Protein AF-A0A2G1X862-F1 (afdb_monomer_lite)

Foldseek 3Di:
DWDFFDWDDADAAQAKDKTKTKTWQCDQAKDKWWKWKDWPPDTFDTDIDIDGHGDMDIDMTIPHGHQDDFFKTWIWIDIDHDIDIDIHTYAQLALSSDLEFEEEEDEVVDPDPLVVLLVLLQVVCQVCVCPQLVGHHDYDYDHDQVSGQAYEYAAQDQDEDPDGDSPDQKHWAADDHRRPHRTYIYGHPVDDSVSRSLRSNQRVCRVRRDAACGPVNVSRHPDDLPQVVFQEWEDEDADPVGDDDPVRVVVVVVVVVVCVVVVRHHYDYDPDPVPTDTD

Secondary structure (DSSP, 8-state):
-B-------PPPTTSEEEEEEEEEB-SSS-EEEEEEEEETTEEEEEEEEEE-TT-EEEEEEEEEE----SEEEEEEEEETTEEEEEEEEE--SSTTSSSEEEEEEE-TT--S--HHHHHHHHHHHHHHHHHHTSS--EEEEES-GGG-SEEEE---BS-BTTB--S-BSEEE----S---SPEEEEE-TTS-HHHHHHHHHHHHHHHTTPPTT-SSTTTS-SS--HHHH-SEEEE---BTTBSPPHHHHHHHHHHHHHHHHTTS-EEEE-SSGGG--B-

Radius of gyration: 28.0 Å; chains: 1; bounding box: 62×35×88 Å

Sequence (279 aa):
MISEIEVDRLMTYNQTQSGSVSVENAGGESGAGNLSVMLRDRQLVSEAIELDAGETIEVEFETGRLRYPEGDYVIQATLNAEFVEQEFSINHPSPYGSTDIDLYVDDSATDRKLNESVSEAISYWEENDEAYLGYEVEYHLVDSETQADKVLTFEAVGTCGTEIDTGYLGCADLVRSNVDDPVRLSVDPRTPNPVVTDTLIHEIGHTHGLEHGEEPGAVMRESYDVFESRGSVKFHVRSSSGSVPDDALDEVEEALDFYQSEGAFEYALVNSAADAHYT

pLDDT: mean 84.44, std 11.06, range [50.94, 98.25]

Structure (mmCIF, N/CA/C/O backbone):
data_AF-A0A2G1X862-F1
#
_entry.id   AF-A0A2G1X862-F1
#
loop_
_atom_site.group_PDB
_atom_site.id
_atom_site.type_symbol
_atom_site.label_atom_id
_atom_site.label_alt_id
_atom_site.label_comp_id
_atom_site.label_asym_id
_atom_site.label_entity_id
_atom_site.label_seq_id
_atom_site.pdbx_PDB_ins_code
_atom_site.Cartn_x
_atom_site.Cartn_y
_atom_site.Cartn_z
_atom_site.occupancy
_atom_site.B_iso_or_equiv
_atom_site.auth_seq_id
_atom_site.auth_comp_id
_atom_site.auth_asym_id
_atom_site.auth_atom_id
_atom_site.pdbx_PDB_model_num
ATOM 1 N N . MET A 1 1 ? -21.127 -6.925 42.310 1.00 52.88 1 MET A N 1
ATOM 2 C CA . MET A 1 1 ? -21.606 -6.268 41.070 1.00 52.88 1 MET A CA 1
ATOM 3 C C . MET A 1 1 ? -20.384 -5.603 40.510 1.00 52.88 1 MET A C 1
ATOM 5 O O . MET A 1 1 ? -19.680 -4.981 41.298 1.00 52.88 1 MET A O 1
ATOM 9 N N . ILE A 1 2 ? -20.073 -5.874 39.250 1.00 52.91 2 ILE A N 1
ATOM 10 C CA . ILE A 1 2 ? -18.792 -5.469 38.698 1.00 52.91 2 ILE A CA 1
ATOM 11 C C . ILE A 1 2 ? -18.959 -4.106 38.048 1.00 52.91 2 ILE A C 1
ATOM 13 O O . ILE A 1 2 ? -19.830 -3.977 37.201 1.00 52.91 2 ILE A O 1
ATOM 17 N N . SER A 1 3 ? -18.226 -3.098 38.515 1.00 52.62 3 SER A N 1
ATOM 18 C CA . SER A 1 3 ? -18.696 -1.710 38.405 1.00 52.62 3 SER A CA 1
ATOM 19 C C . SER A 1 3 ? -17.964 -0.818 37.414 1.00 52.62 3 SER A C 1
ATOM 21 O O . SER A 1 3 ? -18.469 0.268 37.140 1.00 52.62 3 SER A O 1
ATOM 23 N N . GLU A 1 4 ? -16.814 -1.222 36.883 1.00 56.06 4 GLU A N 1
ATOM 24 C CA . GLU A 1 4 ? -16.009 -0.316 36.065 1.00 56.06 4 GLU A CA 1
ATOM 25 C C . GLU A 1 4 ? -15.178 -1.081 35.044 1.00 56.06 4 GLU A C 1
ATOM 27 O O . GLU A 1 4 ? -14.656 -2.144 35.368 1.00 56.06 4 GLU A O 1
ATOM 32 N N . ILE A 1 5 ? -15.127 -0.538 33.826 1.00 54.47 5 ILE A N 1
ATOM 33 C CA . ILE A 1 5 ? -14.315 -0.981 32.694 1.00 54.47 5 ILE A CA 1
ATOM 34 C C . ILE A 1 5 ? -13.729 0.286 32.071 1.00 54.47 5 ILE A C 1
ATOM 36 O O . ILE A 1 5 ? -14.479 1.125 31.579 1.00 54.47 5 ILE A O 1
ATOM 40 N N . GLU A 1 6 ? -12.408 0.422 32.088 1.00 60.09 6 GLU A N 1
ATOM 41 C CA . GLU A 1 6 ? -11.677 1.506 31.420 1.00 60.09 6 GLU A CA 1
ATOM 42 C C . GLU A 1 6 ? -10.901 0.943 30.222 1.00 60.09 6 GLU A C 1
ATOM 44 O O . GLU A 1 6 ? -10.448 -0.197 30.286 1.00 60.09 6 GLU A O 1
ATOM 49 N N . VAL A 1 7 ? -10.776 1.721 29.135 1.00 59.91 7 VAL A N 1
ATOM 50 C CA . VAL A 1 7 ? -10.040 1.359 27.908 1.00 59.91 7 VAL A CA 1
ATOM 51 C C . VAL A 1 7 ? -9.048 2.474 27.573 1.00 59.91 7 VAL A C 1
ATOM 53 O O . VAL A 1 7 ? -9.439 3.609 27.314 1.00 59.91 7 VAL A O 1
ATOM 56 N N . ASP A 1 8 ? -7.758 2.147 27.547 1.00 55.72 8 ASP A N 1
ATOM 57 C CA . ASP A 1 8 ? -6.697 3.132 27.804 1.00 55.72 8 ASP A CA 1
ATOM 58 C C . ASP A 1 8 ? -5.963 3.688 26.555 1.00 55.72 8 ASP A C 1
ATOM 60 O O . ASP A 1 8 ? -4.823 4.151 26.653 1.00 55.72 8 ASP A O 1
ATOM 64 N N . ARG A 1 9 ? -6.543 3.643 25.338 1.00 60.50 9 ARG A N 1
ATOM 65 C CA . ARG A 1 9 ? -5.776 4.011 24.120 1.00 60.50 9 ARG A CA 1
ATOM 66 C C . ARG A 1 9 ? -6.537 4.666 22.964 1.00 60.50 9 ARG A C 1
ATOM 68 O O . ARG A 1 9 ? -7.658 4.299 22.633 1.00 60.50 9 ARG A O 1
ATOM 75 N N . LEU A 1 10 ? -5.835 5.585 22.287 1.00 55.16 10 LEU A N 1
ATOM 76 C CA . LEU A 1 10 ? -6.152 6.087 20.945 1.00 55.16 10 LEU A CA 1
ATOM 77 C C . LEU A 1 10 ? -5.858 4.989 19.912 1.00 55.16 10 LEU A C 1
ATOM 79 O O . LEU A 1 10 ? -4.794 4.373 19.965 1.00 55.16 10 LEU A O 1
ATOM 83 N N . MET A 1 11 ? -6.785 4.742 18.986 1.00 60.81 11 MET A N 1
ATOM 84 C CA . MET A 1 11 ? -6.647 3.681 17.985 1.00 60.81 11 MET A CA 1
ATOM 85 C C . MET A 1 11 ? -6.248 4.263 16.629 1.00 60.81 11 MET A C 1
ATOM 87 O O . MET A 1 11 ? -7.006 5.016 16.022 1.00 60.81 11 MET A O 1
ATOM 91 N N . THR A 1 12 ? -5.073 3.873 16.142 1.00 62.88 12 THR A N 1
ATOM 92 C CA . THR A 1 12 ? -4.585 4.209 14.797 1.00 62.88 12 THR A CA 1
ATOM 93 C C . THR A 1 12 ? -4.915 3.069 13.831 1.00 62.88 12 THR A C 1
ATOM 95 O O . THR A 1 12 ? -4.800 1.898 14.209 1.00 62.88 12 THR A O 1
ATOM 98 N N . TYR A 1 13 ? -5.332 3.388 12.602 1.00 66.88 13 TYR A N 1
ATOM 99 C CA . TYR A 1 13 ? -5.595 2.396 11.549 1.00 66.88 13 TYR A CA 1
ATOM 100 C C . TYR A 1 13 ? -4.316 1.632 11.158 1.00 66.88 13 TYR A C 1
ATOM 102 O O . TYR A 1 13 ? -3.204 2.103 11.375 1.00 66.88 13 TYR A O 1
ATOM 110 N N . ASN A 1 14 ? -4.490 0.414 10.633 1.00 66.31 14 ASN A N 1
ATOM 111 C CA . ASN A 1 14 ? -3.488 -0.581 10.220 1.00 66.31 14 ASN A CA 1
ATOM 112 C C . ASN A 1 14 ? -2.467 -0.999 11.286 1.00 66.31 14 ASN A C 1
ATOM 114 O O . ASN A 1 14 ? -1.650 -1.882 11.052 1.00 66.31 14 ASN A O 1
ATOM 118 N N . GLN A 1 15 ? -2.538 -0.439 12.485 1.00 69.50 15 GLN A N 1
ATOM 119 C CA . GLN A 1 15 ? -1.697 -0.842 13.596 1.00 69.50 15 GLN A CA 1
ATOM 120 C C . GLN A 1 15 ? -2.436 -1.844 14.477 1.00 69.50 15 GLN A C 1
ATOM 122 O O . GLN A 1 15 ? -3.643 -1.730 14.714 1.00 69.50 15 GLN A O 1
ATOM 127 N N . THR A 1 16 ? -1.701 -2.838 14.980 1.00 76.56 16 THR A N 1
ATOM 128 C CA . THR A 1 16 ? -2.196 -3.659 16.084 1.00 76.56 16 THR A CA 1
ATOM 129 C C . THR A 1 16 ? -2.252 -2.796 17.330 1.00 76.56 16 THR A C 1
ATOM 131 O O . THR A 1 16 ? -1.232 -2.270 17.775 1.00 76.56 16 THR A O 1
ATOM 134 N N . GLN A 1 17 ? -3.446 -2.660 17.896 1.00 75.75 17 GLN A N 1
ATOM 135 C CA . GLN A 1 17 ? -3.639 -1.963 19.154 1.00 75.75 17 GLN A CA 1
ATOM 136 C C . GLN A 1 17 ? -3.838 -2.970 20.274 1.00 75.75 17 GLN A C 1
ATOM 138 O O . GLN A 1 17 ? -4.537 -3.970 20.110 1.00 75.75 17 GLN A O 1
ATOM 143 N N . SER A 1 18 ? -3.243 -2.666 21.418 1.00 81.44 18 SER A N 1
ATOM 144 C CA . SER A 1 18 ? -3.476 -3.376 22.669 1.00 81.44 18 SER A CA 1
ATOM 145 C C . SER A 1 18 ? -4.197 -2.438 23.628 1.00 81.44 18 SER A C 1
ATOM 147 O O . SER A 1 18 ? -3.999 -1.219 23.581 1.00 81.44 18 SER A O 1
ATOM 149 N N . GLY A 1 19 ? -5.032 -2.999 24.487 1.00 81.12 19 GLY A N 1
ATOM 150 C CA . GLY A 1 19 ? -5.692 -2.282 25.566 1.00 81.12 19 GLY A CA 1
ATOM 151 C C . GLY A 1 19 ? -6.089 -3.249 26.666 1.00 81.12 19 GLY A C 1
ATOM 152 O O . GLY A 1 19 ? -6.069 -4.461 26.467 1.00 81.12 19 GLY A O 1
ATOM 153 N N . SER A 1 20 ? -6.477 -2.707 27.808 1.00 85.50 20 SER A N 1
ATOM 154 C CA . SER A 1 20 ? -6.984 -3.487 28.925 1.00 85.50 20 SER A CA 1
ATOM 155 C C . SER A 1 20 ? -8.437 -3.127 29.204 1.00 85.50 20 SER A C 1
ATOM 157 O O . SER A 1 20 ? -8.947 -2.099 28.759 1.00 85.50 20 SER A O 1
ATOM 159 N N . VAL A 1 21 ? -9.114 -4.032 29.898 1.00 86.69 21 VAL A N 1
ATOM 160 C CA . VAL A 1 21 ? -10.404 -3.814 30.540 1.00 86.69 21 VAL A CA 1
ATOM 161 C C . VAL A 1 21 ? -10.205 -4.076 32.025 1.00 86.69 21 VAL A C 1
ATOM 163 O O . VAL A 1 21 ? -9.932 -5.210 32.422 1.00 86.69 21 VAL A O 1
ATOM 166 N N . SER A 1 22 ? -10.338 -3.033 32.844 1.00 86.81 22 SER A N 1
ATOM 167 C CA . SER A 1 22 ? -10.421 -3.181 34.301 1.00 86.81 22 SER A CA 1
ATOM 168 C C . SER A 1 22 ? -11.760 -3.813 34.686 1.00 86.81 22 SER A C 1
ATOM 170 O O . SER A 1 22 ? -12.766 -3.589 34.021 1.00 86.81 22 SER A O 1
ATOM 172 N N . VAL A 1 23 ? -11.774 -4.662 35.709 1.00 87.38 23 VAL A N 1
ATOM 173 C CA . VAL A 1 23 ? -12.958 -5.395 36.172 1.00 87.38 23 VAL A CA 1
ATOM 174 C C . VAL A 1 23 ? -12.902 -5.460 37.698 1.00 87.38 23 VAL A C 1
ATOM 176 O O . VAL A 1 23 ? -12.122 -6.230 38.253 1.00 87.38 23 VAL A O 1
ATOM 179 N N . GLU A 1 24 ? -13.728 -4.675 38.394 1.00 87.38 24 GLU A N 1
ATOM 180 C CA . GLU A 1 24 ? -13.778 -4.634 39.870 1.00 87.38 24 GLU A CA 1
ATOM 181 C C . GLU A 1 24 ? -15.066 -5.240 40.428 1.00 87.38 24 GLU A C 1
ATOM 183 O O . GLU A 1 24 ? -16.147 -4.764 40.101 1.00 87.38 24 GLU A O 1
ATOM 188 N N . ASN A 1 25 ? -14.991 -6.187 41.369 1.00 87.06 25 ASN A N 1
ATOM 189 C CA . ASN A 1 25 ? -16.149 -6.611 42.161 1.00 87.06 25 ASN A CA 1
ATOM 190 C C . ASN A 1 25 ? -16.357 -5.726 43.403 1.00 87.06 25 ASN A C 1
ATOM 192 O O . ASN A 1 25 ? -15.927 -6.066 44.504 1.00 87.06 25 ASN A O 1
ATOM 196 N N . ALA A 1 26 ? -17.159 -4.667 43.274 1.00 83.44 26 ALA A N 1
ATOM 197 C CA . ALA A 1 26 ? -17.526 -3.781 44.388 1.00 83.44 26 ALA A CA 1
ATOM 198 C C . ALA A 1 26 ? -18.492 -4.414 45.426 1.00 83.44 26 ALA A C 1
ATOM 200 O O . ALA A 1 26 ? -19.007 -3.739 46.324 1.00 83.44 26 ALA A O 1
ATOM 201 N N . GLY A 1 27 ? -18.816 -5.706 45.288 1.00 81.06 27 GLY A N 1
ATOM 202 C CA . GLY A 1 27 ? -19.703 -6.447 46.186 1.00 81.06 27 GLY A CA 1
ATOM 203 C C . GLY A 1 27 ? -19.010 -6.989 47.441 1.00 81.06 27 GLY A C 1
ATOM 204 O O . GLY A 1 27 ? -17.795 -7.117 47.506 1.00 81.06 27 GLY A O 1
ATOM 205 N N . GLY A 1 28 ? -19.811 -7.360 48.445 1.00 86.44 28 GLY A N 1
ATOM 206 C CA . GLY A 1 28 ? -19.322 -7.978 49.688 1.00 86.44 28 GLY A CA 1
ATOM 207 C C . GLY A 1 28 ? -19.153 -9.503 49.640 1.00 86.44 28 GLY A C 1
ATOM 208 O O . GLY A 1 28 ? -18.831 -10.102 50.662 1.00 86.44 28 GLY A O 1
ATOM 209 N N . GLU A 1 29 ? -19.400 -10.131 48.490 1.00 88.38 29 GLU A N 1
ATOM 210 C CA . GLU A 1 29 ? -19.302 -11.579 48.264 1.00 88.38 29 GLU A CA 1
ATOM 211 C C . GLU A 1 29 ? -18.579 -11.841 46.936 1.00 88.38 29 GLU A C 1
ATOM 213 O O . GLU A 1 29 ? -18.603 -10.984 46.045 1.00 88.38 29 GLU A O 1
ATOM 218 N N . SER A 1 30 ? -17.959 -13.017 46.797 1.00 87.31 30 SER A N 1
ATOM 219 C CA . SER A 1 30 ? -17.342 -13.435 45.536 1.00 87.31 30 SER A CA 1
ATOM 220 C C . SER A 1 30 ? -18.397 -13.556 44.429 1.00 87.31 30 SER A C 1
ATOM 222 O O . SER A 1 30 ? -19.546 -13.934 44.678 1.00 87.31 30 SER A O 1
ATOM 224 N N . GLY A 1 31 ? -18.015 -13.232 43.199 1.00 85.75 31 GLY A N 1
ATOM 225 C CA . GLY A 1 31 ? -18.887 -13.241 42.030 1.00 85.75 31 GLY A CA 1
ATOM 226 C C . GLY A 1 31 ? -18.204 -13.856 40.816 1.00 85.75 31 GLY A C 1
ATOM 227 O O . GLY A 1 31 ? -16.982 -13.881 40.731 1.00 85.75 31 GLY A O 1
ATOM 228 N N . ALA A 1 32 ? -19.009 -14.338 39.872 1.00 88.62 32 ALA A N 1
ATOM 229 C CA . ALA A 1 32 ? -18.532 -14.886 38.609 1.00 88.62 32 ALA A CA 1
ATOM 230 C C . ALA A 1 32 ? -19.317 -14.299 37.430 1.00 88.62 32 ALA A C 1
ATOM 232 O O . ALA A 1 32 ? -20.490 -13.928 37.567 1.00 88.62 32 ALA A O 1
ATOM 233 N N . GLY A 1 33 ? -18.686 -14.231 36.264 1.00 88.56 33 GLY A N 1
ATOM 234 C CA . GLY A 1 33 ? -19.312 -13.760 35.034 1.00 88.56 33 GLY A CA 1
ATOM 235 C C . GLY A 1 33 ? -18.474 -14.057 33.800 1.00 88.56 33 GLY A C 1
ATOM 236 O O . GLY A 1 33 ? -17.321 -14.458 33.907 1.00 88.56 33 GLY A O 1
ATOM 237 N N . ASN A 1 34 ? -19.063 -13.855 32.624 1.00 91.19 34 ASN A N 1
ATOM 238 C CA . ASN A 1 34 ? -18.335 -13.949 31.360 1.00 91.19 34 ASN A CA 1
ATOM 239 C C . ASN A 1 34 ? -18.104 -12.549 30.802 1.00 91.19 34 ASN A C 1
ATOM 241 O O . ASN A 1 34 ? -19.077 -11.850 30.499 1.00 91.19 34 ASN A O 1
ATOM 245 N N . LEU A 1 35 ? -16.838 -12.166 30.667 1.00 91.94 35 LEU A N 1
ATOM 246 C CA . LEU A 1 35 ? -16.427 -10.948 29.989 1.00 91.94 35 LEU A CA 1
ATOM 247 C C . LEU A 1 35 ? -16.373 -11.208 28.488 1.00 91.94 35 LEU A C 1
ATOM 249 O O . LEU A 1 35 ? -15.773 -12.179 28.022 1.00 91.94 35 LEU A O 1
ATOM 253 N N . SER A 1 36 ? -16.990 -10.312 27.731 1.00 93.81 36 SER A N 1
ATOM 254 C CA . SER A 1 36 ? -16.875 -10.250 26.283 1.00 93.81 36 SER A CA 1
ATOM 255 C C . SER A 1 36 ? -16.458 -8.848 25.883 1.00 93.81 36 SER A C 1
ATOM 257 O O . SER A 1 36 ? -17.163 -7.892 26.195 1.00 93.81 36 SER A O 1
ATOM 259 N N . VAL A 1 37 ? -15.359 -8.731 25.145 1.00 91.56 37 VAL A N 1
ATOM 260 C CA . VAL A 1 37 ? -14.941 -7.464 24.532 1.00 91.56 37 VAL A CA 1
ATOM 261 C C . VAL A 1 37 ? -15.207 -7.558 23.041 1.00 91.56 37 VAL A C 1
ATOM 263 O O . VAL A 1 37 ? -14.729 -8.475 22.373 1.00 91.56 37 VAL A O 1
ATOM 266 N N . MET A 1 38 ? -16.005 -6.630 22.533 1.00 92.25 38 MET A N 1
ATOM 267 C CA . MET A 1 38 ? -16.430 -6.561 21.144 1.00 92.25 38 MET A CA 1
ATOM 268 C C . MET A 1 38 ? -15.908 -5.279 20.509 1.00 92.25 38 MET A C 1
ATOM 270 O O . MET A 1 38 ? -15.979 -4.200 21.096 1.00 92.25 38 MET A O 1
ATOM 274 N N . LEU A 1 39 ? -15.447 -5.400 19.270 1.00 89.06 39 LEU A N 1
ATOM 275 C CA . LEU A 1 39 ? -15.197 -4.279 18.380 1.00 89.06 39 LEU A CA 1
ATOM 276 C C . LEU A 1 39 ? -15.972 -4.519 17.085 1.00 89.06 39 LEU A C 1
ATOM 278 O O . LEU A 1 39 ? -15.607 -5.393 16.292 1.00 89.06 39 LEU A O 1
ATOM 282 N N . ARG A 1 40 ? -17.050 -3.751 16.883 1.00 87.19 40 ARG A N 1
ATOM 283 C CA . ARG A 1 40 ? -18.077 -4.027 15.863 1.00 87.19 40 ARG A CA 1
ATOM 284 C C . ARG A 1 40 ? -18.588 -5.470 15.995 1.00 87.19 40 ARG A C 1
ATOM 286 O O . ARG A 1 40 ? -19.079 -5.858 17.050 1.00 87.19 40 ARG A O 1
ATOM 293 N N . ASP A 1 41 ? -18.419 -6.271 14.948 1.00 87.12 41 ASP A N 1
ATOM 294 C CA . ASP A 1 41 ? -18.863 -7.663 14.882 1.00 87.12 41 ASP A CA 1
ATOM 295 C C . ASP A 1 41 ? -17.787 -8.659 15.354 1.00 87.12 41 ASP A C 1
ATOM 297 O O . ASP A 1 41 ? -18.019 -9.870 15.358 1.00 87.12 41 ASP A O 1
ATOM 301 N N . ARG A 1 42 ? -16.596 -8.180 15.743 1.00 89.62 42 ARG A N 1
ATOM 302 C CA . ARG A 1 42 ? -15.464 -9.030 16.126 1.00 89.62 42 ARG A CA 1
ATOM 303 C C . ARG A 1 42 ? -15.322 -9.119 17.642 1.00 89.62 42 ARG A C 1
ATOM 305 O O . ARG A 1 42 ? -15.170 -8.105 18.320 1.00 89.62 42 ARG A O 1
ATOM 312 N N . GLN A 1 43 ? -15.301 -10.345 18.154 1.00 93.94 43 GLN A N 1
ATOM 313 C CA . GLN A 1 43 ? -15.013 -10.630 19.556 1.00 93.94 43 GLN A CA 1
ATOM 314 C C . GLN A 1 43 ? -13.497 -10.673 19.777 1.00 93.94 43 GLN A C 1
ATOM 316 O O . GLN A 1 43 ? -12.812 -11.494 19.173 1.00 93.94 43 GLN A O 1
ATOM 321 N N . LEU A 1 44 ? -12.985 -9.766 20.609 1.00 91.81 44 LEU A N 1
ATOM 322 C CA . LEU A 1 44 ? -11.566 -9.671 20.967 1.00 91.81 44 LEU A CA 1
ATOM 323 C C . LEU A 1 44 ? -11.239 -10.545 22.180 1.00 91.81 44 LEU A C 1
ATOM 325 O O . LEU A 1 44 ? -10.195 -11.183 22.225 1.00 91.81 44 LEU A O 1
ATOM 329 N N . VAL A 1 45 ? -12.163 -10.593 23.142 1.00 93.94 45 VAL A N 1
ATOM 330 C CA . VAL A 1 45 ? -12.035 -11.362 24.385 1.00 93.94 45 VAL A CA 1
ATOM 331 C C . VAL A 1 45 ? -13.326 -12.120 24.636 1.00 93.94 45 VAL A C 1
ATOM 333 O O . VAL A 1 45 ? -14.419 -11.586 24.429 1.00 93.94 45 VAL A O 1
ATOM 336 N N . SER A 1 46 ? -13.195 -13.354 25.115 1.00 94.88 46 SER A N 1
ATOM 337 C CA . SER A 1 46 ? -14.291 -14.139 25.676 1.00 94.88 46 SER A CA 1
ATOM 338 C C . SER A 1 46 ? -13.752 -14.998 26.812 1.00 94.88 46 SER A C 1
ATOM 340 O O . SER A 1 46 ? -13.188 -16.066 26.577 1.00 94.88 46 SER A O 1
ATOM 342 N N . GLU A 1 47 ? -13.895 -14.516 28.044 1.00 93.62 47 GLU A N 1
ATOM 343 C CA . GLU A 1 47 ? -13.281 -15.140 29.217 1.00 93.62 47 GLU A CA 1
ATOM 344 C C . GLU A 1 47 ? -14.255 -15.240 30.390 1.00 93.62 47 GLU A C 1
ATOM 346 O O . GLU A 1 47 ? -15.081 -14.356 30.619 1.00 93.62 47 GLU A O 1
ATOM 351 N N . ALA A 1 48 ? -14.158 -16.340 31.139 1.00 92.75 48 ALA A N 1
ATOM 352 C CA . ALA A 1 48 ? -14.869 -16.510 32.398 1.00 92.75 48 ALA A CA 1
ATOM 353 C C . ALA A 1 48 ? -14.013 -15.943 33.533 1.00 92.75 48 ALA A C 1
ATOM 355 O O . ALA A 1 48 ? -12.862 -16.344 33.700 1.00 92.75 48 ALA A O 1
ATOM 356 N N . ILE A 1 49 ? -14.592 -15.039 34.315 1.00 90.94 49 ILE A N 1
ATOM 357 C CA . ILE A 1 49 ? -13.931 -14.337 35.409 1.00 90.94 49 ILE A CA 1
ATOM 358 C C . ILE A 1 49 ? -14.623 -14.709 36.719 1.00 90.94 49 ILE A C 1
ATOM 360 O O . ILE A 1 49 ? -15.853 -14.694 36.805 1.00 90.94 49 ILE A O 1
ATOM 364 N N . GLU A 1 50 ? -13.829 -14.995 37.747 1.00 92.00 50 GLU A N 1
ATOM 365 C CA . GLU A 1 50 ? -14.268 -15.129 39.135 1.00 92.00 50 GLU A CA 1
ATOM 366 C C . GLU A 1 50 ? -13.474 -14.133 39.980 1.00 92.00 50 GLU A C 1
ATOM 368 O O . GLU A 1 50 ? -12.251 -14.097 39.880 1.00 92.00 50 GLU A O 1
ATOM 373 N N . LEU A 1 51 ? -14.170 -13.318 40.774 1.00 90.31 51 LEU A N 1
ATOM 374 C CA . LEU A 1 51 ? -13.569 -12.293 41.627 1.00 90.31 51 LEU A CA 1
ATOM 375 C C . LEU A 1 51 ? -14.058 -12.436 43.056 1.00 90.31 51 LEU A C 1
ATOM 377 O O . LEU A 1 51 ? -15.267 -12.523 43.304 1.00 90.31 51 LEU A O 1
ATOM 381 N N . ASP A 1 52 ? -13.135 -12.375 44.004 1.00 92.44 52 ASP A N 1
ATOM 382 C CA . ASP A 1 52 ? -13.457 -12.221 45.413 1.00 92.44 52 ASP A CA 1
ATOM 383 C C . ASP A 1 52 ? -14.047 -10.833 45.715 1.00 92.44 52 ASP A C 1
ATOM 385 O O . ASP A 1 52 ? -14.105 -9.928 44.878 1.00 92.44 52 ASP A O 1
ATOM 389 N N . ALA A 1 53 ? -14.577 -10.675 46.928 1.00 90.00 53 ALA A N 1
ATOM 390 C CA . ALA A 1 53 ? -15.154 -9.410 47.371 1.00 90.00 53 ALA A CA 1
ATOM 391 C C . ALA A 1 53 ? -14.088 -8.298 47.399 1.00 90.00 53 ALA A C 1
ATOM 393 O O . ALA A 1 53 ? -13.107 -8.401 48.139 1.00 90.00 53 ALA A O 1
ATOM 394 N N . GLY A 1 54 ? -14.310 -7.223 46.638 1.00 86.06 54 GLY A N 1
ATOM 395 C CA . GLY A 1 54 ? -13.385 -6.093 46.518 1.00 86.06 54 GLY A CA 1
ATOM 396 C C . GLY A 1 54 ? -12.145 -6.364 45.661 1.00 86.06 54 GLY A C 1
ATOM 397 O O . GLY A 1 54 ? -11.189 -5.598 45.746 1.00 86.06 54 GLY A O 1
ATOM 398 N N . GLU A 1 55 ? -12.119 -7.457 44.895 1.00 91.38 55 GLU A N 1
ATOM 399 C CA . GLU A 1 55 ? -11.027 -7.753 43.967 1.00 91.38 55 GLU A CA 1
ATOM 400 C C . GLU A 1 55 ? -11.198 -6.995 42.643 1.00 91.38 55 GLU A C 1
ATOM 402 O O . GLU A 1 55 ? -12.314 -6.858 42.132 1.00 91.38 55 GLU A O 1
ATOM 407 N N . THR A 1 56 ? -10.070 -6.558 42.081 1.00 90.44 56 THR A N 1
ATOM 408 C CA . THR A 1 56 ? -9.969 -5.946 40.755 1.00 90.44 56 THR A CA 1
ATOM 409 C C . THR A 1 56 ? -8.947 -6.715 39.931 1.00 90.44 56 THR A C 1
ATOM 411 O O . THR A 1 56 ? -7.860 -7.018 40.429 1.00 90.44 56 THR A O 1
ATOM 414 N N . ILE A 1 57 ? -9.275 -6.992 38.672 1.00 90.88 57 ILE A N 1
ATOM 415 C CA . ILE A 1 57 ? -8.336 -7.531 37.685 1.00 90.88 57 ILE A CA 1
ATOM 416 C C . ILE A 1 57 ? -8.326 -6.666 36.428 1.00 90.88 57 ILE A C 1
ATOM 418 O O . ILE A 1 57 ? -9.272 -5.925 36.172 1.00 90.88 57 ILE A O 1
ATOM 422 N N . GLU A 1 58 ? -7.279 -6.820 35.626 1.00 89.56 58 GLU A N 1
ATOM 423 C CA . GLU A 1 58 ? -7.197 -6.269 34.277 1.00 89.56 58 GLU A CA 1
ATOM 424 C C . GLU A 1 58 ? -7.155 -7.416 33.270 1.00 89.56 58 GLU A C 1
ATOM 426 O O . GLU A 1 58 ? -6.423 -8.393 33.455 1.00 89.56 58 GLU A O 1
ATOM 431 N N . VAL A 1 59 ? -7.956 -7.302 32.214 1.00 89.88 59 VAL A N 1
ATOM 432 C CA . VAL A 1 59 ? -7.975 -8.251 31.100 1.00 89.88 59 VAL A CA 1
ATOM 433 C C . VAL A 1 59 ? -7.483 -7.544 29.848 1.00 89.88 59 VAL A C 1
ATOM 435 O O . VAL A 1 59 ? -8.138 -6.635 29.341 1.00 89.88 59 VAL A O 1
ATOM 438 N N . GLU A 1 60 ? -6.321 -7.966 29.364 1.00 89.06 60 GLU A N 1
ATOM 439 C CA . GLU A 1 60 ? -5.711 -7.443 28.144 1.00 89.06 60 GLU A CA 1
ATOM 440 C C . GLU A 1 60 ? -6.435 -7.955 26.895 1.00 89.06 60 GLU A C 1
ATOM 442 O O . GLU A 1 60 ? -6.915 -9.089 26.838 1.00 89.06 60 GLU A O 1
ATOM 447 N N . PHE A 1 61 ? -6.457 -7.134 25.854 1.00 88.00 61 PHE A N 1
ATOM 448 C CA . PHE A 1 61 ? -6.943 -7.498 24.536 1.00 88.00 61 PHE A CA 1
ATOM 449 C C . PHE A 1 61 ? -6.065 -6.897 23.445 1.00 88.00 61 PHE A C 1
ATOM 451 O O . PHE A 1 61 ? -5.468 -5.833 23.606 1.00 88.00 61 PHE A O 1
ATOM 458 N N . GLU A 1 62 ? -6.050 -7.556 22.289 1.00 87.44 62 GLU A N 1
ATOM 459 C CA . GLU A 1 62 ? -5.461 -7.011 21.072 1.00 87.44 62 GLU A CA 1
ATOM 460 C C . GLU A 1 62 ? -6.518 -6.904 19.979 1.00 87.44 62 GLU A C 1
ATOM 462 O O . GLU A 1 62 ? -7.320 -7.811 19.748 1.00 87.44 62 GLU A O 1
ATOM 467 N N . THR A 1 63 ? -6.513 -5.787 19.261 1.00 82.12 63 THR A N 1
ATOM 468 C CA . THR A 1 63 ? -7.375 -5.604 18.098 1.00 82.12 63 THR A CA 1
ATOM 469 C C . THR A 1 63 ? -6.815 -6.306 16.865 1.00 82.12 63 THR A C 1
ATOM 471 O O . THR A 1 63 ? -7.513 -6.423 15.864 1.00 82.12 63 THR A O 1
ATOM 474 N N . GLY A 1 64 ? -5.541 -6.695 16.845 1.00 78.69 64 GLY A N 1
ATOM 475 C CA . GLY A 1 64 ? -4.842 -6.847 15.565 1.00 78.69 64 GLY A CA 1
ATOM 476 C C . GLY A 1 64 ? -4.961 -5.572 14.712 1.00 78.69 64 GLY A C 1
ATOM 477 O O . GLY A 1 64 ? -5.421 -4.527 15.185 1.00 78.69 64 GLY A O 1
ATOM 478 N N . ARG A 1 65 ? -4.579 -5.644 13.439 1.00 76.94 65 ARG A N 1
ATOM 479 C CA . ARG A 1 65 ? -4.662 -4.476 12.555 1.00 76.94 65 ARG A CA 1
ATOM 480 C C . ARG A 1 65 ? -6.107 -4.044 12.331 1.00 76.94 65 ARG A C 1
ATOM 482 O O . ARG A 1 65 ? -6.970 -4.859 11.994 1.00 76.94 65 ARG A O 1
ATOM 489 N N . LEU A 1 66 ? -6.367 -2.756 12.524 1.00 75.94 66 LEU A N 1
ATOM 490 C CA . LEU A 1 66 ? -7.660 -2.150 12.226 1.00 75.94 66 LEU A CA 1
ATOM 491 C C . LEU A 1 66 ? -7.704 -1.729 10.761 1.00 75.94 66 LEU A C 1
ATOM 493 O O . LEU A 1 66 ? -6.981 -0.824 10.368 1.00 75.94 66 LEU A O 1
ATOM 497 N N . ARG A 1 67 ? -8.570 -2.367 9.973 1.00 74.31 67 ARG A N 1
ATOM 498 C CA . ARG A 1 67 ? -8.849 -2.005 8.576 1.00 74.31 67 ARG A CA 1
ATOM 499 C C . ARG A 1 67 ? -10.305 -1.580 8.420 1.00 74.31 67 ARG A C 1
ATOM 501 O O . ARG A 1 67 ? -11.097 -2.233 7.753 1.00 74.31 67 ARG A O 1
ATOM 508 N N . TYR A 1 68 ? -10.714 -0.574 9.187 1.00 74.94 68 TYR A N 1
ATOM 509 C CA . TYR A 1 68 ? -12.076 -0.045 9.125 1.00 74.94 68 TYR A CA 1
ATOM 510 C C . TYR A 1 68 ? -12.071 1.336 8.481 1.00 74.94 68 TYR A C 1
ATOM 512 O O . TYR A 1 68 ? -11.113 2.057 8.700 1.00 74.94 68 TYR A O 1
ATOM 520 N N . PRO A 1 69 ? -13.126 1.739 7.752 1.00 73.75 69 PRO A N 1
ATOM 521 C CA . PRO A 1 69 ? -13.212 3.077 7.165 1.00 73.75 69 PRO A CA 1
ATOM 522 C C . PRO A 1 69 ? -12.970 4.217 8.165 1.00 73.75 69 PRO A C 1
ATOM 524 O O . PRO A 1 69 ? -13.219 4.052 9.356 1.00 73.75 69 PRO A O 1
ATOM 527 N N . GLU A 1 70 ? -12.595 5.399 7.678 1.00 78.00 70 GLU A N 1
ATOM 528 C CA . GLU A 1 70 ? -12.458 6.578 8.536 1.00 78.00 70 GLU A CA 1
ATOM 529 C C . GLU A 1 70 ? -13.782 6.859 9.255 1.00 78.00 70 GLU A C 1
ATOM 531 O O . GLU A 1 70 ? -14.860 6.776 8.652 1.00 78.00 70 GLU A O 1
ATOM 536 N N . GLY A 1 71 ? -13.707 7.183 10.543 1.00 81.69 71 GLY A N 1
ATOM 537 C CA . GLY A 1 71 ? -14.877 7.547 11.328 1.00 81.69 71 GLY A CA 1
ATOM 538 C C . GLY A 1 71 ? -14.775 7.166 12.794 1.00 81.69 71 GLY A C 1
ATOM 539 O O . GLY A 1 71 ? -13.722 6.766 13.290 1.00 81.69 71 GLY A O 1
ATOM 540 N N . ASP A 1 72 ? -15.905 7.294 13.478 1.00 86.25 72 ASP A N 1
ATOM 541 C CA . ASP A 1 72 ? -16.025 7.017 14.903 1.00 86.25 72 ASP A CA 1
ATOM 542 C C . ASP A 1 72 ? -16.490 5.579 15.146 1.00 86.25 72 ASP A C 1
ATOM 544 O O . ASP A 1 72 ? -17.412 5.068 14.501 1.00 86.25 72 ASP A O 1
ATOM 548 N N . TYR A 1 73 ? -15.846 4.929 16.106 1.00 85.62 73 TYR A N 1
ATOM 549 C CA . TYR A 1 73 ? -16.049 3.538 16.475 1.00 85.62 73 TYR A CA 1
ATOM 550 C C . TYR A 1 73 ? -16.171 3.394 17.985 1.00 85.62 73 TYR A C 1
ATOM 552 O O . TYR A 1 73 ? -15.777 4.266 18.755 1.00 85.62 73 TYR A O 1
ATOM 560 N N . VAL A 1 74 ? -16.709 2.247 18.397 1.00 87.38 74 VAL A N 1
ATOM 561 C CA . VAL A 1 74 ? -16.905 1.900 19.801 1.00 87.38 74 VAL A CA 1
ATOM 562 C C . VAL A 1 74 ? -16.296 0.530 20.077 1.00 87.38 74 VAL A C 1
ATOM 564 O O . VAL A 1 74 ? -16.564 -0.435 19.352 1.00 87.38 74 VAL A O 1
ATOM 567 N N . ILE A 1 75 ? -15.491 0.441 21.136 1.00 87.25 75 ILE A N 1
ATOM 568 C CA . ILE A 1 75 ? -15.198 -0.828 21.811 1.00 87.25 75 ILE A CA 1
ATOM 569 C C . ILE A 1 75 ? -16.222 -0.988 22.924 1.00 87.25 75 ILE A C 1
ATOM 571 O O . ILE A 1 75 ? -16.380 -0.096 23.754 1.00 87.25 75 ILE A O 1
ATOM 575 N N . GLN A 1 76 ? -16.901 -2.131 22.943 1.00 89.88 76 GLN A N 1
ATOM 576 C CA . GLN A 1 76 ? -17.877 -2.460 23.970 1.00 89.88 76 GLN A CA 1
ATOM 577 C C . GLN A 1 76 ? -17.377 -3.648 24.782 1.00 89.88 76 GLN A C 1
ATOM 579 O O . GLN A 1 76 ? -17.189 -4.747 24.255 1.00 89.88 76 GLN A O 1
ATOM 584 N N . ALA A 1 77 ? -17.232 -3.456 26.084 1.00 89.88 77 ALA A N 1
ATOM 585 C CA . ALA A 1 77 ? -16.977 -4.533 27.020 1.00 89.88 77 ALA A CA 1
ATOM 586 C C . ALA A 1 77 ? -18.273 -4.861 27.760 1.00 89.88 77 ALA A C 1
ATOM 588 O O . ALA A 1 77 ? -18.963 -3.976 28.257 1.00 89.88 77 ALA A O 1
ATOM 589 N N . THR A 1 78 ? -18.644 -6.135 27.785 1.00 90.75 78 THR A N 1
ATOM 590 C CA . THR A 1 78 ? -19.884 -6.623 28.390 1.00 90.75 78 THR A CA 1
ATOM 591 C C . THR A 1 78 ? -19.558 -7.693 29.408 1.00 90.75 78 THR A C 1
ATOM 593 O O . THR A 1 78 ? -18.845 -8.647 29.101 1.00 90.75 78 THR A O 1
ATOM 596 N N . LEU A 1 79 ? -20.131 -7.568 30.597 1.00 88.75 79 LEU A N 1
ATOM 597 C CA . LEU A 1 79 ? -20.018 -8.556 31.651 1.00 88.75 79 LEU A CA 1
ATOM 598 C C . LEU A 1 79 ? -21.400 -8.854 32.216 1.00 88.75 79 LEU A C 1
ATOM 600 O O . LEU A 1 79 ? -22.062 -8.008 32.817 1.00 88.75 79 LEU A O 1
ATOM 604 N N . ASN A 1 80 ? -21.848 -10.091 32.014 1.00 83.62 80 ASN A N 1
ATOM 605 C CA . ASN A 1 80 ? -23.215 -10.514 32.310 1.00 83.62 80 ASN A CA 1
ATOM 606 C C . ASN A 1 80 ? -24.268 -9.652 31.574 1.00 83.62 80 ASN A C 1
ATOM 608 O O . ASN A 1 80 ? -24.524 -9.893 30.399 1.00 83.62 80 ASN A O 1
ATOM 612 N N . ALA A 1 81 ? -24.901 -8.690 32.257 1.00 80.56 81 ALA A N 1
ATOM 613 C CA . ALA A 1 81 ? -25.935 -7.806 31.698 1.00 80.56 81 ALA A CA 1
ATOM 614 C C . ALA A 1 81 ? -25.528 -6.322 31.682 1.00 80.56 81 ALA A C 1
ATOM 616 O O . ALA A 1 81 ? -26.326 -5.476 31.279 1.00 80.56 81 ALA A O 1
ATOM 617 N N . GLU A 1 82 ? -24.317 -6.010 32.139 1.00 82.81 82 GLU A N 1
ATOM 618 C CA . GLU A 1 82 ? -23.774 -4.656 32.193 1.00 82.81 82 GLU A CA 1
ATOM 619 C C . GLU A 1 82 ? -22.739 -4.488 31.080 1.00 82.81 82 GLU A C 1
ATOM 621 O O . GLU A 1 82 ? -22.061 -5.449 30.705 1.00 82.81 82 GLU A O 1
ATOM 626 N N . PHE A 1 83 ? -22.651 -3.285 30.520 1.00 86.62 83 PHE A N 1
ATOM 627 C CA . PHE A 1 83 ? -21.701 -2.974 29.463 1.00 86.62 83 PHE A CA 1
ATOM 628 C C . PHE A 1 83 ? -21.144 -1.563 29.622 1.00 86.62 83 PHE A C 1
ATOM 630 O O . PHE A 1 83 ? -21.812 -0.679 30.161 1.00 86.62 83 PHE A O 1
ATOM 637 N N . VAL A 1 84 ? -19.930 -1.374 29.116 1.00 85.06 84 VAL A N 1
ATOM 638 C CA . VAL A 1 84 ? -19.272 -0.077 28.969 1.00 85.06 84 VAL A CA 1
ATOM 639 C C . VAL A 1 84 ? -18.811 0.063 27.528 1.00 85.06 84 VAL A C 1
ATOM 641 O O . VAL A 1 84 ? -18.378 -0.910 26.906 1.00 85.06 84 VAL A O 1
ATOM 644 N N . GLU A 1 85 ? -18.932 1.276 27.007 1.00 86.38 85 GLU A N 1
ATOM 645 C CA . GLU A 1 85 ? -18.517 1.658 25.666 1.00 86.38 85 GLU A CA 1
ATOM 646 C C . GLU A 1 85 ? -17.418 2.713 25.759 1.00 86.38 85 GLU A C 1
ATOM 648 O O . GLU A 1 85 ? -17.539 3.675 26.519 1.00 86.38 85 GLU A O 1
ATOM 653 N N . GLN A 1 86 ? -16.366 2.541 24.964 1.00 83.12 86 GLN A N 1
ATOM 654 C CA . GLN A 1 86 ? -15.347 3.556 24.736 1.00 83.12 86 GLN A CA 1
ATOM 655 C C . GLN A 1 86 ? -15.380 3.964 23.265 1.00 83.12 86 GLN A C 1
ATOM 657 O O . GLN A 1 86 ? -15.146 3.135 22.382 1.00 83.12 86 GLN A O 1
ATOM 662 N N . GLU A 1 87 ? -15.649 5.246 23.017 1.00 85.00 87 GLU A N 1
ATOM 663 C CA . GLU A 1 87 ? -15.566 5.848 21.686 1.00 85.00 87 GLU A CA 1
ATOM 664 C C . GLU A 1 87 ? -14.109 6.136 21.308 1.00 85.00 87 GLU A C 1
ATOM 666 O O . GLU A 1 87 ? -13.296 6.547 22.145 1.00 85.00 87 GLU A O 1
ATOM 671 N N . PHE A 1 88 ? -13.793 5.951 20.030 1.00 79.88 88 PHE A N 1
ATOM 672 C CA . PHE A 1 88 ? -12.528 6.341 19.425 1.00 79.88 88 PHE A CA 1
ATOM 673 C C . PHE A 1 88 ? -12.732 6.687 17.949 1.00 79.88 88 PHE A C 1
ATO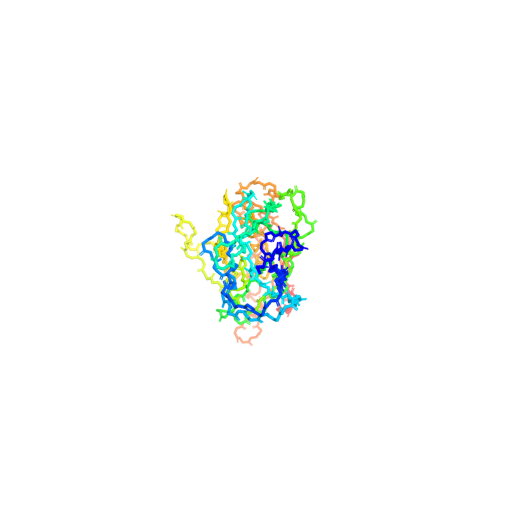M 675 O O . PHE A 1 88 ? -13.612 6.134 17.292 1.00 79.88 88 PHE A O 1
ATOM 682 N N . SER A 1 89 ? -11.893 7.570 17.413 1.00 79.12 89 SER A N 1
ATOM 683 C CA . SER A 1 89 ? -11.918 7.926 15.994 1.00 79.12 89 SER A CA 1
ATOM 684 C C . SER A 1 89 ? -10.743 7.281 15.277 1.00 79.12 89 SER A C 1
ATOM 686 O O . SER A 1 89 ? -9.613 7.314 15.762 1.00 79.12 89 SER A O 1
ATOM 688 N N . ILE A 1 90 ? -11.013 6.731 14.103 1.00 76.94 90 ILE A N 1
ATOM 689 C CA . ILE A 1 90 ? -10.001 6.282 13.159 1.00 76.94 90 ILE A CA 1
ATOM 690 C C . ILE A 1 90 ? -9.841 7.382 12.109 1.00 76.94 90 ILE A C 1
ATOM 692 O O . ILE A 1 90 ? -10.821 7.747 11.463 1.00 76.94 90 ILE A O 1
ATOM 696 N N . ASN A 1 91 ? -8.620 7.898 11.950 1.00 73.31 91 ASN A N 1
ATOM 697 C CA . ASN A 1 91 ? -8.243 8.859 10.909 1.00 73.31 91 ASN A CA 1
ATOM 698 C C . ASN A 1 91 ? -7.413 8.152 9.826 1.00 73.31 91 ASN A C 1
ATOM 700 O O . ASN A 1 91 ? -6.569 7.324 10.168 1.00 73.31 91 ASN A O 1
ATOM 704 N N . HIS A 1 92 ? -7.658 8.465 8.551 1.00 75.62 92 HIS A N 1
ATOM 705 C CA . HIS A 1 92 ? -6.975 7.874 7.404 1.00 75.62 92 HIS A CA 1
ATOM 706 C C . HIS A 1 92 ? -6.013 8.899 6.788 1.00 75.62 92 HIS A C 1
ATOM 708 O O . HIS A 1 92 ? -6.385 9.580 5.833 1.00 75.62 92 HIS A O 1
ATOM 714 N N . PRO A 1 93 ? -4.762 9.027 7.278 1.00 72.94 93 PRO A N 1
ATOM 715 C CA . PRO A 1 93 ? -3.781 9.870 6.598 1.00 72.94 93 PRO A CA 1
ATOM 716 C C . PRO A 1 93 ? -3.510 9.389 5.163 1.00 72.94 93 PRO A C 1
ATOM 718 O O . PRO A 1 93 ? -3.110 10.190 4.333 1.00 72.94 93 PRO A O 1
ATOM 721 N N . SER A 1 94 ? -3.772 8.111 4.860 1.00 84.19 94 SER A N 1
ATOM 722 C CA . SER A 1 94 ? -3.618 7.500 3.537 1.00 84.19 94 SER A CA 1
ATOM 723 C C . SER A 1 94 ? -4.809 6.581 3.189 1.00 84.19 94 SER A C 1
ATOM 725 O O . SER A 1 94 ? -5.580 6.210 4.078 1.00 84.19 94 SER A O 1
ATOM 727 N N . PRO A 1 95 ? -4.949 6.109 1.932 1.00 85.75 95 PRO A N 1
ATOM 728 C CA . PRO A 1 95 ? -5.917 5.066 1.553 1.00 85.75 95 PRO A CA 1
ATOM 729 C C . PRO A 1 95 ? -5.718 3.725 2.282 1.00 85.75 95 PRO A C 1
ATOM 731 O O . PRO A 1 95 ? -6.636 2.907 2.359 1.00 85.75 95 PRO A O 1
ATOM 734 N N . TYR A 1 96 ? -4.521 3.519 2.831 1.00 85.25 96 TYR A N 1
ATOM 735 C CA . TYR A 1 96 ? -4.139 2.389 3.674 1.00 85.25 96 TYR A CA 1
ATOM 736 C C . TYR A 1 96 ? -4.328 2.692 5.157 1.00 85.25 96 TYR A C 1
ATOM 738 O O . TYR A 1 96 ? -3.763 1.978 5.975 1.00 85.25 96 TYR A O 1
ATOM 746 N N . GLY A 1 97 ? -4.990 3.808 5.488 1.00 77.62 97 GLY A N 1
ATOM 747 C CA . GLY A 1 97 ? -5.191 4.414 6.809 1.00 77.62 97 GLY A CA 1
ATOM 748 C C . GLY A 1 97 ? -3.958 4.522 7.722 1.00 77.62 97 GLY A C 1
ATOM 749 O O . GLY A 1 97 ? -4.055 4.960 8.858 1.00 77.62 97 GLY A O 1
ATOM 750 N N . SER A 1 98 ? -2.775 4.185 7.239 1.00 82.06 98 SER A N 1
ATOM 751 C CA . SER A 1 98 ? -1.498 4.304 7.923 1.00 82.06 98 SER A CA 1
ATOM 752 C C . SER A 1 98 ? -0.482 4.879 6.954 1.00 82.06 98 SER A C 1
ATOM 754 O O . SER A 1 98 ? -0.584 4.683 5.741 1.00 82.06 98 SER A O 1
ATOM 756 N N . THR A 1 99 ? 0.475 5.618 7.491 1.00 87.69 99 THR A N 1
ATOM 757 C CA . THR A 1 99 ? 1.653 6.071 6.752 1.00 87.69 99 THR A CA 1
ATOM 758 C C . THR A 1 99 ? 2.721 4.975 6.726 1.00 87.69 99 THR A C 1
ATOM 760 O O . THR A 1 99 ? 3.435 4.864 5.743 1.00 87.69 99 THR A O 1
ATOM 763 N N . ASP A 1 100 ? 2.757 4.088 7.728 1.00 91.38 100 ASP A N 1
ATOM 764 C CA . ASP A 1 100 ? 3.513 2.832 7.673 1.00 91.38 100 ASP A CA 1
ATOM 765 C C . ASP A 1 100 ? 2.821 1.828 6.738 1.00 91.38 100 ASP A C 1
ATOM 767 O O . ASP A 1 100 ? 1.651 1.484 6.960 1.00 91.38 100 ASP A O 1
ATOM 771 N N . ILE A 1 101 ? 3.541 1.352 5.723 1.00 93.25 101 ILE A N 1
ATOM 772 C CA . ILE A 1 101 ? 3.065 0.444 4.679 1.00 93.25 101 ILE A CA 1
ATOM 773 C C . ILE A 1 101 ? 3.894 -0.837 4.682 1.00 93.25 101 ILE A C 1
ATOM 775 O O . ILE A 1 101 ? 5.089 -0.821 4.385 1.00 93.25 101 ILE A O 1
ATOM 779 N N . ASP A 1 102 ? 3.247 -1.975 4.924 1.00 95.31 102 ASP A N 1
ATOM 780 C CA . ASP A 1 102 ? 3.918 -3.268 4.861 1.00 95.31 102 ASP A CA 1
ATOM 781 C C . ASP A 1 102 ? 3.906 -3.844 3.442 1.00 95.31 102 ASP A C 1
ATOM 783 O O . ASP A 1 102 ? 2.853 -4.099 2.847 1.00 95.31 102 ASP A O 1
ATOM 787 N N . LEU A 1 103 ? 5.095 -4.090 2.900 1.00 97.69 103 LEU A N 1
ATOM 788 C CA . LEU A 1 103 ? 5.305 -4.623 1.559 1.00 97.69 103 LEU A CA 1
ATOM 789 C C . LEU A 1 103 ? 5.852 -6.050 1.634 1.00 97.69 103 LEU A C 1
ATOM 791 O O . LEU A 1 103 ? 6.951 -6.292 2.136 1.00 97.69 103 LEU A O 1
ATOM 795 N N . TYR A 1 104 ? 5.101 -6.998 1.079 1.00 98.00 104 TYR A N 1
ATOM 796 C CA . TYR A 1 104 ? 5.599 -8.341 0.806 1.00 98.00 104 TYR A CA 1
ATOM 797 C C . TYR A 1 104 ? 6.151 -8.409 -0.618 1.00 98.00 104 TYR A C 1
ATOM 799 O O . TYR A 1 104 ? 5.485 -7.996 -1.570 1.00 98.00 104 TYR A O 1
ATOM 807 N N . VAL A 1 105 ? 7.361 -8.949 -0.759 1.00 97.94 105 VAL A N 1
ATOM 808 C CA . VAL A 1 105 ? 8.033 -9.137 -2.048 1.00 97.94 105 VAL A CA 1
ATOM 809 C C . VAL A 1 105 ? 8.128 -10.629 -2.340 1.00 97.94 105 VAL A C 1
ATOM 811 O O . VAL A 1 105 ? 8.848 -11.354 -1.656 1.00 97.94 105 VAL A O 1
ATOM 814 N N . ASP A 1 106 ? 7.415 -11.077 -3.369 1.00 96.06 106 ASP A N 1
ATOM 815 C CA . ASP A 1 106 ? 7.522 -12.426 -3.915 1.00 96.06 106 ASP A CA 1
ATOM 816 C C . ASP A 1 106 ? 8.433 -12.418 -5.150 1.00 96.06 106 ASP A C 1
ATOM 818 O O . ASP A 1 106 ? 8.032 -12.092 -6.273 1.00 96.06 106 ASP A O 1
ATOM 822 N N . ASP A 1 107 ? 9.694 -12.783 -4.929 1.00 92.50 107 ASP A N 1
ATOM 823 C CA . ASP A 1 107 ? 10.710 -12.956 -5.965 1.00 92.50 107 ASP A CA 1
ATOM 824 C C . ASP A 1 107 ? 10.910 -14.417 -6.383 1.00 92.50 107 ASP A C 1
ATOM 826 O O . ASP A 1 107 ? 11.812 -14.721 -7.162 1.00 92.50 107 ASP A O 1
ATOM 830 N N . SER A 1 108 ? 10.032 -15.333 -5.959 1.00 90.69 108 SER A N 1
ATOM 831 C CA . SER A 1 108 ? 10.195 -16.774 -6.193 1.00 90.69 108 SER A CA 1
ATOM 832 C C . SER A 1 108 ? 10.225 -17.179 -7.674 1.00 90.69 108 SER A C 1
ATOM 834 O O . SER A 1 108 ? 10.734 -18.249 -8.020 1.00 90.69 108 SER A O 1
ATOM 836 N N . ALA A 1 109 ? 9.708 -16.325 -8.560 1.00 86.00 109 ALA A N 1
ATOM 837 C CA . ALA A 1 109 ? 9.695 -16.521 -10.006 1.00 86.00 109 ALA A CA 1
ATOM 838 C C . ALA A 1 109 ? 10.993 -16.077 -10.719 1.00 86.00 109 ALA A C 1
ATOM 840 O O . ALA A 1 109 ? 11.120 -16.278 -11.932 1.00 86.00 109 ALA A O 1
ATOM 841 N N . THR A 1 110 ? 11.971 -15.498 -10.009 1.00 85.75 110 THR A N 1
ATOM 842 C CA . THR A 1 110 ? 13.224 -15.001 -10.596 1.00 85.75 110 THR A CA 1
ATOM 843 C C . THR A 1 110 ? 14.445 -15.251 -9.705 1.00 85.75 110 THR A C 1
ATOM 845 O O . THR A 1 110 ? 14.451 -14.962 -8.520 1.00 85.75 110 THR A O 1
ATOM 848 N N . ASP A 1 111 ? 15.552 -15.721 -10.291 1.00 85.19 111 ASP A N 1
ATOM 849 C CA . ASP A 1 111 ? 16.838 -15.867 -9.576 1.00 85.19 111 ASP A CA 1
ATOM 850 C C . ASP A 1 111 ? 17.638 -14.546 -9.505 1.00 85.19 111 ASP A C 1
ATOM 852 O O . ASP A 1 111 ? 18.785 -14.496 -9.038 1.00 85.19 111 ASP A O 1
ATOM 856 N N . ARG A 1 112 ? 17.086 -13.463 -10.059 1.00 84.19 112 ARG A N 1
ATOM 857 C CA . ARG A 1 112 ? 17.768 -12.179 -10.188 1.00 84.19 112 ARG A CA 1
ATOM 858 C C . ARG A 1 112 ? 17.659 -11.371 -8.902 1.00 84.19 112 ARG A C 1
ATOM 860 O O . ARG A 1 112 ? 16.578 -11.161 -8.376 1.00 84.19 112 ARG A O 1
ATOM 867 N N . LYS A 1 113 ? 18.788 -10.817 -8.458 1.00 87.31 113 LYS A N 1
ATOM 868 C CA . LYS A 1 113 ? 18.828 -9.915 -7.301 1.00 87.31 113 LYS A CA 1
ATOM 869 C C . LYS A 1 113 ? 18.223 -8.556 -7.655 1.00 87.31 113 LYS A C 1
ATOM 871 O O . LYS A 1 113 ? 18.862 -7.772 -8.357 1.00 87.31 113 LYS A O 1
ATOM 876 N N . LEU A 1 114 ? 17.008 -8.309 -7.173 1.00 91.31 114 LEU A N 1
ATOM 877 C CA . LEU A 1 114 ? 16.247 -7.070 -7.386 1.00 91.31 114 LEU A CA 1
ATOM 878 C C . LEU A 1 114 ? 16.000 -6.287 -6.087 1.00 91.31 114 LEU A C 1
ATOM 880 O O . LEU A 1 114 ? 15.331 -5.263 -6.106 1.00 91.31 114 LEU A O 1
ATOM 884 N N . ASN A 1 115 ? 16.587 -6.722 -4.969 1.00 92.56 115 ASN A N 1
ATOM 885 C CA . ASN A 1 115 ? 16.446 -6.075 -3.664 1.00 92.56 115 ASN A CA 1
ATOM 886 C C . ASN A 1 115 ? 16.873 -4.595 -3.672 1.00 92.56 115 ASN A C 1
ATOM 888 O O . ASN A 1 115 ? 16.266 -3.785 -2.984 1.00 92.56 115 ASN A O 1
ATOM 892 N N . GLU A 1 116 ? 17.900 -4.243 -4.451 1.00 93.31 116 GLU A N 1
ATOM 893 C CA . GLU A 1 116 ? 18.344 -2.851 -4.603 1.00 93.31 116 GLU A CA 1
ATOM 894 C C . GLU A 1 116 ? 17.321 -2.022 -5.389 1.00 93.31 116 GLU A C 1
ATOM 896 O O . GLU A 1 116 ? 16.967 -0.940 -4.942 1.00 93.31 116 GLU A O 1
ATOM 901 N N . SER A 1 117 ? 16.761 -2.568 -6.476 1.00 95.25 117 SER A N 1
ATOM 902 C CA . SER A 1 117 ? 15.686 -1.914 -7.236 1.00 95.25 117 SER A CA 1
ATOM 903 C C . SER A 1 117 ? 14.427 -1.691 -6.397 1.00 95.25 117 SER A C 1
ATOM 905 O O . SER A 1 117 ? 13.818 -0.632 -6.491 1.00 95.25 117 SER A O 1
ATOM 907 N N . VAL A 1 118 ? 14.047 -2.664 -5.559 1.00 97.81 118 VAL A N 1
ATOM 908 C CA . VAL A 1 118 ? 12.919 -2.506 -4.625 1.00 97.81 118 VAL A CA 1
ATOM 909 C C . VAL A 1 118 ? 13.218 -1.420 -3.599 1.00 97.81 118 VAL A C 1
ATOM 911 O O . VAL A 1 118 ? 12.387 -0.542 -3.404 1.00 97.81 118 VAL A O 1
ATOM 914 N N . SER A 1 119 ? 14.402 -1.455 -2.977 1.00 97.75 119 SER A N 1
ATOM 915 C CA . SER A 1 119 ? 14.805 -0.464 -1.974 1.00 97.75 119 SER A CA 1
ATOM 916 C C . SER A 1 119 ? 14.840 0.953 -2.546 1.00 97.75 119 SER A C 1
ATOM 918 O O . SER A 1 119 ? 14.359 1.873 -1.903 1.00 97.75 119 SER A O 1
ATOM 920 N N . GLU A 1 120 ? 15.389 1.136 -3.746 1.00 97.19 120 GLU A N 1
ATOM 921 C CA . GLU A 1 120 ? 15.439 2.440 -4.413 1.00 97.19 120 GLU A CA 1
ATOM 922 C C . GLU A 1 120 ? 14.031 2.947 -4.751 1.00 97.19 120 GLU A C 1
ATOM 924 O O . GLU A 1 120 ? 13.735 4.126 -4.565 1.00 97.19 120 GLU A O 1
ATOM 929 N N . ALA A 1 121 ? 13.141 2.052 -5.188 1.00 97.69 121 ALA A N 1
ATOM 930 C CA . ALA A 1 121 ? 11.782 2.423 -5.551 1.00 97.69 121 ALA A CA 1
ATOM 931 C C . ALA A 1 121 ? 10.922 2.839 -4.350 1.00 97.69 121 ALA A C 1
ATOM 933 O O . ALA A 1 121 ? 10.189 3.821 -4.451 1.00 97.69 121 ALA A O 1
ATOM 934 N N . ILE A 1 122 ? 11.008 2.130 -3.218 1.00 98.25 122 ILE A N 1
ATOM 935 C CA . ILE A 1 122 ? 10.278 2.529 -2.004 1.00 98.25 122 ILE A CA 1
ATOM 936 C C . ILE A 1 122 ? 10.845 3.829 -1.426 1.00 98.25 122 ILE A C 1
ATOM 938 O O . ILE A 1 122 ? 10.068 4.732 -1.133 1.00 98.25 122 ILE A O 1
ATOM 942 N N . SER A 1 123 ? 12.174 3.989 -1.391 1.00 97.94 123 SER A N 1
ATOM 943 C CA . SER A 1 123 ? 12.798 5.217 -0.886 1.00 97.94 123 SER A CA 1
ATOM 944 C C . SER A 1 123 ? 12.477 6.441 -1.736 1.00 97.94 123 SER A C 1
ATOM 946 O O . SER A 1 123 ? 12.315 7.525 -1.189 1.00 97.94 123 SER A O 1
ATOM 948 N N . TYR A 1 124 ? 12.295 6.291 -3.053 1.00 96.88 124 TYR A N 1
ATOM 949 C CA . TYR A 1 124 ? 11.787 7.387 -3.879 1.00 96.88 124 TYR A CA 1
ATOM 950 C C . TYR A 1 124 ? 10.459 7.939 -3.342 1.00 96.88 124 TYR A C 1
ATOM 952 O O . TYR A 1 124 ? 10.282 9.155 -3.276 1.00 96.88 124 TYR A O 1
ATOM 960 N N . TRP A 1 125 ? 9.527 7.063 -2.960 1.00 97.69 125 TRP A N 1
ATOM 961 C CA . TRP A 1 125 ? 8.237 7.496 -2.434 1.00 97.69 125 TRP A CA 1
ATOM 962 C C . TRP A 1 125 ? 8.364 8.067 -1.026 1.00 97.69 125 TRP A C 1
ATOM 964 O O . TRP A 1 125 ? 7.846 9.151 -0.812 1.00 97.69 125 TRP A O 1
ATOM 974 N N . GLU A 1 126 ? 9.118 7.439 -0.125 1.00 96.94 126 GLU A N 1
ATOM 975 C CA . GLU A 1 126 ? 9.387 7.970 1.229 1.00 96.94 126 GLU A CA 1
ATOM 976 C C . GLU A 1 126 ? 10.053 9.361 1.202 1.00 96.94 126 GLU A C 1
ATOM 978 O O . GLU A 1 126 ? 9.863 10.183 2.088 1.00 96.94 126 GLU A O 1
ATOM 983 N N . GLU A 1 127 ? 10.857 9.661 0.178 1.00 97.06 127 GLU A N 1
ATOM 984 C CA . GLU A 1 127 ? 11.532 10.958 0.046 1.00 97.06 127 GLU A CA 1
ATOM 985 C C . GLU A 1 127 ? 10.654 12.059 -0.577 1.00 97.06 127 GLU A C 1
ATOM 987 O O . GLU A 1 127 ? 11.005 13.241 -0.496 1.00 97.06 127 GLU A O 1
ATOM 992 N N . ASN A 1 128 ? 9.553 11.698 -1.246 1.00 93.50 128 ASN A N 1
ATOM 993 C CA . ASN A 1 128 ? 8.740 12.626 -2.044 1.00 93.50 128 ASN A CA 1
ATOM 994 C C . ASN A 1 128 ? 7.224 12.565 -1.752 1.00 93.50 128 ASN A C 1
ATOM 996 O O . ASN A 1 128 ? 6.429 13.227 -2.425 1.00 93.50 128 ASN A O 1
ATOM 1000 N N . ASP A 1 129 ? 6.826 11.770 -0.769 1.00 91.12 129 ASP A N 1
ATOM 1001 C CA . ASP A 1 129 ? 5.457 11.424 -0.396 1.00 91.12 129 ASP A CA 1
ATOM 1002 C C . ASP A 1 129 ? 4.545 12.640 -0.169 1.00 91.12 129 ASP A C 1
ATOM 1004 O O . ASP A 1 129 ? 3.566 12.806 -0.893 1.00 91.12 129 ASP A O 1
ATOM 1008 N N . GLU A 1 130 ? 4.867 13.564 0.734 1.00 87.31 130 GLU A N 1
ATOM 1009 C CA . GLU A 1 130 ? 4.031 14.724 1.040 1.00 87.31 130 GLU A CA 1
ATOM 1010 C C . GLU A 1 130 ? 3.790 15.592 -0.200 1.00 87.31 130 GLU A C 1
ATOM 1012 O O . GLU A 1 130 ? 2.718 16.180 -0.357 1.00 87.31 130 GLU A O 1
ATOM 1017 N N . ALA A 1 131 ? 4.782 15.675 -1.091 1.00 88.94 131 ALA A N 1
ATOM 1018 C CA . ALA A 1 131 ? 4.716 16.514 -2.279 1.00 88.94 131 ALA A CA 1
ATOM 1019 C C . ALA A 1 131 ? 3.772 15.949 -3.350 1.00 88.94 131 ALA A C 1
ATOM 1021 O O . ALA A 1 131 ? 3.103 16.732 -4.030 1.00 88.94 131 ALA A O 1
ATOM 1022 N N . TYR A 1 132 ? 3.721 14.624 -3.505 1.00 91.44 132 TYR A N 1
ATOM 1023 C CA . TYR A 1 132 ? 2.960 13.968 -4.574 1.00 91.44 132 TYR A CA 1
ATOM 1024 C C . TYR A 1 132 ? 1.694 13.257 -4.081 1.00 91.44 132 TYR A C 1
ATOM 1026 O O . TYR A 1 132 ? 0.690 13.240 -4.787 1.00 91.44 132 TYR A O 1
ATOM 1034 N N . LEU A 1 133 ? 1.714 12.714 -2.866 1.00 90.44 133 LEU A N 1
ATOM 1035 C CA . LEU A 1 133 ? 0.626 11.945 -2.253 1.00 90.44 133 LEU A CA 1
ATOM 1036 C C . LEU A 1 133 ? -0.209 12.787 -1.279 1.00 90.44 133 LEU A C 1
ATOM 1038 O O . LEU A 1 133 ? -1.384 12.500 -1.055 1.00 90.44 133 LEU A O 1
ATOM 1042 N N . GLY A 1 134 ? 0.382 13.843 -0.709 1.00 86.69 134 GLY A N 1
ATOM 1043 C CA . GLY A 1 134 ? -0.262 14.692 0.298 1.00 86.69 134 GLY A CA 1
ATOM 1044 C C . GLY A 1 134 ? -0.253 14.108 1.715 1.00 86.69 134 GLY A C 1
ATOM 1045 O O . GLY A 1 134 ? -0.945 14.636 2.587 1.00 86.69 134 GLY A O 1
ATOM 1046 N N . TYR A 1 135 ? 0.511 13.038 1.940 1.00 88.62 135 TYR A N 1
ATOM 1047 C CA . TYR A 1 135 ? 0.733 12.384 3.229 1.00 88.62 135 TYR A CA 1
ATOM 1048 C C . TYR A 1 135 ? 2.084 11.662 3.224 1.00 88.62 135 TYR A C 1
ATOM 1050 O O . TYR A 1 135 ? 2.539 11.266 2.156 1.00 88.62 135 TYR A O 1
ATOM 1058 N N . GLU A 1 136 ? 2.691 11.484 4.400 1.00 90.88 136 GLU A N 1
ATOM 1059 C CA . GLU A 1 136 ? 3.953 10.748 4.566 1.00 90.88 136 GLU A CA 1
ATOM 1060 C C . GLU A 1 136 ? 3.756 9.231 4.384 1.00 90.88 136 GLU A C 1
ATOM 1062 O O . GLU A 1 136 ? 2.688 8.688 4.677 1.00 90.88 136 GLU A O 1
ATOM 1067 N N . VAL A 1 137 ? 4.786 8.525 3.929 1.00 92.94 137 VAL A N 1
ATOM 1068 C CA . VAL A 1 137 ? 4.815 7.073 3.756 1.00 92.94 137 VAL A CA 1
ATOM 1069 C C . VAL A 1 137 ? 6.151 6.523 4.251 1.00 92.94 137 VAL A C 1
ATOM 1071 O O . VAL A 1 137 ? 7.205 7.040 3.906 1.00 92.94 137 VAL A O 1
ATOM 1074 N N . GLU A 1 138 ? 6.108 5.430 5.009 1.00 95.50 138 GLU A N 1
ATOM 1075 C CA . GLU A 1 138 ? 7.275 4.649 5.432 1.00 95.50 138 GLU A CA 1
ATOM 1076 C C . GLU A 1 138 ? 7.034 3.175 5.089 1.00 95.50 138 GLU A C 1
ATOM 1078 O O . GLU A 1 138 ? 5.995 2.611 5.435 1.00 95.50 138 GLU A O 1
ATOM 1083 N N . TYR A 1 139 ? 7.964 2.536 4.384 1.00 97.12 139 TYR A N 1
ATOM 1084 C CA . TYR A 1 139 ? 7.831 1.153 3.939 1.00 97.12 139 TYR A CA 1
ATOM 1085 C C . TYR A 1 139 ? 8.546 0.173 4.869 1.00 97.12 139 TYR A C 1
ATOM 1087 O O . TYR A 1 139 ? 9.743 0.276 5.135 1.00 97.12 139 TYR A O 1
ATOM 1095 N N . HIS A 1 140 ? 7.836 -0.890 5.246 1.00 96.75 140 HIS A N 1
ATOM 1096 C CA . HIS A 1 140 ? 8.381 -2.013 6.006 1.00 96.75 140 HIS A CA 1
ATOM 1097 C C . HIS A 1 140 ? 8.291 -3.293 5.178 1.00 96.75 140 HIS A C 1
ATOM 1099 O O . HIS A 1 140 ? 7.217 -3.702 4.741 1.00 96.75 140 HIS A O 1
ATOM 1105 N N . LEU A 1 141 ? 9.425 -3.953 4.941 1.00 97.50 141 LEU A N 1
ATOM 1106 C CA . LEU A 1 141 ? 9.420 -5.254 4.270 1.00 97.50 141 LEU A CA 1
ATOM 1107 C C . LEU A 1 141 ? 8.974 -6.344 5.251 1.00 97.50 141 LEU A C 1
ATOM 1109 O O . LEU A 1 141 ? 9.565 -6.496 6.321 1.00 97.50 141 LEU A O 1
ATOM 1113 N N . VAL A 1 142 ? 7.973 -7.134 4.860 1.00 96.62 142 VAL A N 1
ATOM 1114 C CA . VAL A 1 142 ? 7.451 -8.256 5.657 1.00 96.62 142 VAL A CA 1
ATOM 1115 C C . VAL A 1 142 ? 7.726 -9.602 4.997 1.00 96.62 142 VAL A C 1
ATOM 1117 O O . VAL A 1 142 ? 7.832 -9.710 3.780 1.00 96.62 142 VAL A O 1
ATOM 1120 N N . ASP A 1 143 ? 7.782 -10.662 5.805 1.00 95.19 143 ASP A N 1
ATOM 1121 C CA . ASP A 1 143 ? 8.128 -12.015 5.342 1.00 95.19 143 ASP A CA 1
ATOM 1122 C C . ASP A 1 143 ? 6.928 -12.823 4.799 1.00 95.19 143 ASP A C 1
ATOM 1124 O O . ASP A 1 143 ? 7.090 -13.970 4.377 1.00 95.19 143 ASP A O 1
ATOM 1128 N N . SER A 1 144 ? 5.701 -12.283 4.845 1.00 92.75 144 SER A N 1
ATOM 1129 C CA . SER A 1 144 ? 4.500 -13.011 4.406 1.00 92.75 144 SER A CA 1
ATOM 1130 C C . SER A 1 144 ? 3.413 -12.112 3.823 1.00 92.75 144 SER A C 1
ATOM 1132 O O . SER A 1 144 ? 3.098 -11.078 4.411 1.00 92.75 144 SER A O 1
ATOM 1134 N N . GLU A 1 145 ? 2.740 -12.592 2.773 1.00 93.50 145 GLU A N 1
ATOM 1135 C CA . GLU A 1 145 ? 1.599 -11.918 2.129 1.00 93.50 145 GLU A CA 1
ATOM 1136 C C . GLU A 1 145 ? 0.476 -11.573 3.121 1.00 93.50 145 GLU A C 1
ATOM 1138 O O . GLU A 1 145 ? -0.123 -10.507 3.055 1.00 93.50 145 GLU A O 1
ATOM 1143 N N . THR A 1 146 ? 0.219 -12.441 4.105 1.00 88.06 146 THR A N 1
ATOM 1144 C CA . THR A 1 146 ? -0.855 -12.247 5.097 1.00 88.06 146 THR A CA 1
ATOM 1145 C C . THR A 1 146 ? -0.642 -11.060 6.038 1.00 88.06 146 THR A C 1
ATOM 1147 O O . THR A 1 146 ? -1.577 -10.665 6.728 1.00 88.06 146 THR A O 1
ATOM 1150 N N . GLN A 1 147 ? 0.582 -10.535 6.112 1.00 87.94 147 GLN A N 1
ATOM 1151 C CA . GLN A 1 147 ? 0.927 -9.362 6.921 1.00 87.94 147 GLN A CA 1
ATOM 1152 C C . GLN A 1 147 ? 0.998 -8.082 6.084 1.00 87.94 147 GLN A C 1
ATOM 1154 O O . GLN A 1 147 ? 1.190 -7.012 6.648 1.00 87.94 147 GLN A O 1
ATOM 1159 N N . ALA A 1 148 ? 0.871 -8.197 4.763 1.00 93.50 148 ALA A N 1
ATOM 1160 C CA . ALA A 1 148 ? 1.165 -7.116 3.848 1.00 93.50 148 ALA A CA 1
ATOM 1161 C C . ALA A 1 148 ? -0.057 -6.239 3.561 1.00 93.50 148 ALA A C 1
ATOM 1163 O O . ALA A 1 148 ? -1.210 -6.689 3.565 1.00 93.50 148 ALA A O 1
ATOM 1164 N N . ASP A 1 149 ? 0.228 -4.984 3.250 1.00 93.00 149 ASP A N 1
ATOM 1165 C CA . ASP A 1 149 ? -0.705 -4.041 2.639 1.00 93.00 149 ASP A CA 1
ATOM 1166 C C . ASP A 1 149 ? -0.512 -3.993 1.123 1.00 93.00 149 ASP A C 1
ATOM 1168 O O . ASP A 1 149 ? -1.464 -3.732 0.385 1.00 93.00 149 ASP A O 1
ATOM 1172 N N . LYS A 1 150 ? 0.704 -4.297 0.652 1.00 96.06 150 LYS A N 1
ATOM 1173 C CA . LYS A 1 150 ? 1.029 -4.437 -0.768 1.00 96.06 150 LYS A CA 1
ATOM 1174 C C . LYS A 1 150 ? 1.779 -5.732 -1.052 1.00 96.06 150 LYS A C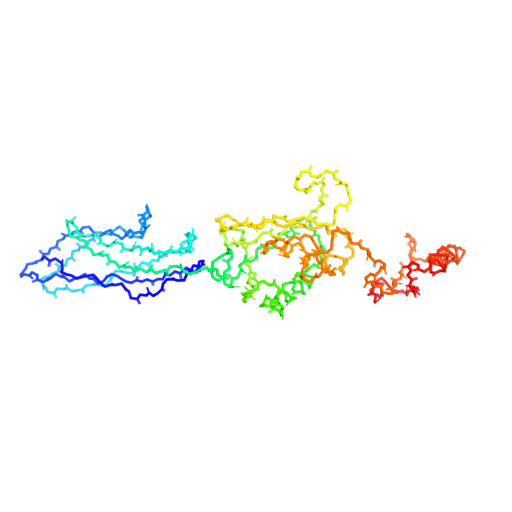 1
ATOM 1176 O O . LYS A 1 150 ? 2.603 -6.179 -0.256 1.00 96.06 150 LYS A O 1
ATOM 1181 N N . VAL A 1 151 ? 1.519 -6.312 -2.217 1.00 97.69 151 VAL A N 1
ATOM 1182 C CA . VAL A 1 151 ? 2.153 -7.550 -2.680 1.00 97.69 151 VAL A CA 1
ATOM 1183 C C . VAL A 1 151 ? 2.810 -7.292 -4.021 1.00 97.69 151 VAL A C 1
ATOM 1185 O O . VAL A 1 151 ? 2.119 -7.142 -5.031 1.00 97.69 151 VAL A O 1
ATOM 1188 N N . LEU A 1 152 ? 4.139 -7.243 -4.019 1.00 98.06 152 LEU A N 1
ATOM 1189 C CA . LEU A 1 152 ? 4.952 -7.138 -5.222 1.00 98.06 152 LEU A CA 1
ATOM 1190 C C . LEU A 1 152 ? 5.327 -8.534 -5.716 1.00 98.06 152 LEU A C 1
ATOM 1192 O O . LEU A 1 152 ? 5.899 -9.325 -4.972 1.00 98.06 152 LEU A O 1
ATOM 1196 N N . THR A 1 153 ? 5.065 -8.801 -6.990 1.00 96.69 153 THR A N 1
ATOM 1197 C CA . THR A 1 153 ? 5.473 -10.029 -7.682 1.00 96.69 153 THR A CA 1
ATOM 1198 C C . THR A 1 153 ? 6.377 -9.715 -8.872 1.00 96.69 153 THR A C 1
ATOM 1200 O O . THR A 1 153 ? 6.255 -8.672 -9.517 1.00 96.69 153 THR A O 1
ATOM 1203 N N . PHE A 1 154 ? 7.291 -10.627 -9.193 1.00 94.31 154 PHE A N 1
ATOM 1204 C CA . PHE A 1 154 ? 8.153 -10.505 -10.369 1.00 94.31 154 PHE A CA 1
ATOM 1205 C C . PHE A 1 154 ? 7.758 -11.506 -11.454 1.00 94.31 154 PHE A C 1
ATOM 1207 O O . PHE A 1 154 ? 8.294 -12.613 -11.522 1.00 94.31 154 PHE A O 1
ATOM 1214 N N . GLU A 1 155 ? 6.843 -11.116 -12.338 1.00 90.19 155 GLU A N 1
ATOM 1215 C CA . GLU A 1 155 ? 6.348 -11.970 -13.416 1.00 90.19 155 GLU A CA 1
ATOM 1216 C C . GLU A 1 155 ? 6.127 -11.214 -14.730 1.00 90.19 155 GLU A C 1
ATOM 1218 O O . GLU A 1 155 ? 6.051 -9.990 -14.774 1.00 90.19 155 GLU A O 1
ATOM 1223 N N . ALA A 1 156 ? 6.051 -11.959 -15.836 1.00 84.19 156 ALA A N 1
ATOM 1224 C CA . ALA A 1 156 ? 5.744 -11.374 -17.134 1.00 84.19 156 ALA A CA 1
ATOM 1225 C C . ALA A 1 156 ? 4.290 -10.881 -17.164 1.00 84.19 156 ALA A C 1
ATOM 1227 O O . ALA A 1 156 ? 3.359 -11.677 -17.026 1.00 84.19 156 ALA A O 1
ATOM 1228 N N . VAL A 1 157 ? 4.100 -9.590 -17.426 1.00 82.31 157 VAL A N 1
ATOM 1229 C CA . VAL A 1 157 ? 2.778 -8.961 -17.455 1.00 82.31 157 VAL A CA 1
ATOM 1230 C C . VAL A 1 157 ? 2.159 -9.131 -18.843 1.00 82.31 157 VAL A C 1
ATOM 1232 O O . VAL A 1 157 ? 2.538 -8.474 -19.806 1.00 82.31 157 VAL A O 1
ATOM 1235 N N . GLY A 1 158 ? 1.214 -10.066 -18.968 1.00 70.88 158 GLY A N 1
ATOM 1236 C CA . GLY A 1 158 ? 0.488 -10.308 -20.226 1.00 70.88 158 GLY A CA 1
ATOM 1237 C C . GLY A 1 158 ? -0.850 -9.572 -20.341 1.00 70.88 158 GLY A C 1
ATOM 1238 O O . GLY A 1 158 ? -1.506 -9.625 -21.381 1.00 70.88 158 GLY A O 1
ATOM 1239 N N . THR A 1 159 ? -1.325 -8.966 -19.255 1.00 72.94 159 THR A N 1
ATOM 1240 C CA . THR A 1 159 ? -2.601 -8.244 -19.176 1.00 72.94 159 THR A CA 1
ATOM 1241 C C . THR A 1 159 ? -2.514 -7.276 -18.006 1.00 72.94 159 THR A C 1
ATOM 1243 O O . THR A 1 159 ? -2.119 -7.692 -16.920 1.00 72.94 159 THR A O 1
ATOM 1246 N N . CYS A 1 160 ? -2.912 -6.023 -18.217 1.00 77.94 160 CYS A N 1
ATOM 1247 C CA . CYS A 1 160 ? -3.048 -5.040 -17.149 1.00 77.94 160 CYS A CA 1
ATOM 1248 C C . CYS A 1 160 ? -4.416 -4.360 -17.252 1.00 77.94 160 CYS A C 1
ATOM 1250 O O . CYS A 1 160 ? -4.787 -3.818 -18.294 1.00 77.94 160 CYS A O 1
ATOM 1252 N N . GLY A 1 161 ? -5.223 -4.452 -16.192 1.00 72.19 161 GLY A N 1
ATOM 1253 C CA . GLY A 1 161 ? -6.609 -3.984 -16.218 1.00 72.19 161 GLY A CA 1
ATOM 1254 C C . GLY A 1 161 ? -7.438 -4.647 -17.328 1.00 72.19 161 GLY A C 1
ATOM 1255 O O . GLY A 1 161 ? -7.609 -5.866 -17.359 1.00 72.19 161 GLY A O 1
ATOM 1256 N N . THR A 1 162 ? -7.998 -3.839 -18.233 1.00 61.75 162 THR A N 1
ATOM 1257 C CA . THR A 1 162 ? -8.786 -4.322 -19.385 1.00 61.75 162 THR A CA 1
ATOM 1258 C C . THR A 1 162 ? -7.969 -4.502 -20.660 1.00 61.75 162 THR A C 1
ATOM 1260 O O . THR A 1 162 ? -8.519 -4.914 -21.684 1.00 61.75 162 THR A O 1
ATOM 1263 N N . GLU A 1 163 ? -6.687 -4.162 -20.625 1.00 61.78 163 GLU A N 1
ATOM 1264 C CA . GLU A 1 163 ? -5.835 -4.139 -21.798 1.00 61.78 163 GLU A CA 1
ATOM 1265 C C . GLU A 1 163 ? -4.970 -5.400 -21.882 1.00 61.78 163 GLU A C 1
ATOM 1267 O O . GLU A 1 163 ? -4.437 -5.899 -20.889 1.00 61.78 163 GLU A O 1
ATOM 1272 N N . ILE A 1 164 ? -4.864 -5.942 -23.096 1.00 59.47 164 ILE A N 1
ATOM 1273 C CA . ILE A 1 164 ? -4.065 -7.129 -23.393 1.00 59.47 164 ILE A CA 1
ATOM 1274 C C . ILE A 1 164 ? -2.965 -6.701 -24.354 1.00 59.47 164 ILE A C 1
ATOM 1276 O O . ILE A 1 164 ? -3.233 -6.439 -25.528 1.00 59.47 164 ILE A O 1
ATOM 1280 N N . ASP A 1 165 ? -1.737 -6.688 -23.856 1.00 60.69 165 ASP A N 1
ATOM 1281 C CA . ASP A 1 165 ? -0.523 -6.454 -24.623 1.00 60.69 165 ASP A CA 1
ATOM 1282 C C . ASP A 1 165 ? 0.597 -7.332 -24.044 1.00 60.69 165 ASP A C 1
ATOM 1284 O O . ASP A 1 165 ? 0.628 -7.657 -22.859 1.00 60.69 165 ASP A O 1
ATOM 1288 N N . THR A 1 166 ? 1.511 -7.753 -24.908 1.00 54.19 166 THR A N 1
ATOM 1289 C CA . THR A 1 166 ? 2.739 -8.470 -24.555 1.00 54.19 166 THR A CA 1
ATOM 1290 C C . THR A 1 166 ? 3.902 -7.538 -24.197 1.00 54.19 166 THR A C 1
ATOM 1292 O O . THR A 1 166 ? 4.987 -8.033 -23.897 1.00 54.19 166 THR A O 1
ATOM 1295 N N . GLY A 1 167 ? 3.706 -6.218 -24.287 1.00 66.25 167 GLY A N 1
ATOM 1296 C CA . GLY A 1 167 ? 4.728 -5.194 -24.058 1.00 66.25 167 GLY A CA 1
ATOM 1297 C C . GLY A 1 167 ? 4.737 -4.534 -22.675 1.00 66.25 167 GLY A C 1
ATOM 1298 O O . GLY A 1 167 ? 5.552 -3.635 -22.476 1.00 66.25 167 GLY A O 1
ATOM 1299 N N . TYR A 1 168 ? 3.871 -4.928 -21.735 1.00 81.31 168 TYR A N 1
ATOM 1300 C CA . TYR A 1 168 ? 3.842 -4.305 -20.407 1.00 81.31 168 TYR A CA 1
ATOM 1301 C C . TYR A 1 168 ? 5.108 -4.622 -19.605 1.00 81.31 168 TYR A C 1
ATOM 1303 O O . TYR A 1 168 ? 5.508 -5.780 -19.475 1.00 81.31 168 TYR A O 1
ATOM 1311 N N . LEU A 1 169 ? 5.730 -3.574 -19.060 1.00 88.31 169 LEU A N 1
ATOM 1312 C CA . LEU A 1 169 ? 6.880 -3.695 -18.160 1.00 88.31 169 LEU A CA 1
ATOM 1313 C C . LEU A 1 169 ? 6.433 -3.949 -16.716 1.00 88.31 169 LEU A C 1
ATOM 1315 O O . LEU A 1 169 ? 7.160 -4.596 -15.965 1.00 88.31 169 LEU A O 1
ATOM 1319 N N . GLY A 1 170 ? 5.242 -3.476 -16.350 1.00 91.62 170 GLY A N 1
ATOM 1320 C CA . GLY A 1 170 ? 4.638 -3.619 -15.034 1.00 91.62 170 GLY A CA 1
ATOM 1321 C C . GLY A 1 170 ? 3.119 -3.482 -15.089 1.00 91.62 170 GLY A C 1
ATOM 1322 O O . GLY A 1 170 ? 2.540 -3.240 -16.152 1.00 91.62 170 GLY A O 1
ATOM 1323 N N . CYS A 1 171 ? 2.484 -3.747 -13.953 1.00 93.88 171 CYS A N 1
ATOM 1324 C CA . CYS A 1 171 ? 1.075 -3.472 -13.717 1.00 93.88 171 CYS A CA 1
ATOM 1325 C C . CYS A 1 171 ? 0.793 -3.404 -12.220 1.00 93.88 171 CYS A C 1
ATOM 1327 O O . CYS A 1 171 ? 1.275 -4.256 -11.466 1.00 93.88 171 CYS A O 1
ATOM 1329 N N . ALA A 1 172 ? -0.067 -2.476 -11.818 1.00 94.25 172 ALA A N 1
ATOM 1330 C CA . ALA A 1 172 ? -0.541 -2.328 -10.456 1.00 94.25 172 ALA A CA 1
ATOM 1331 C C . ALA A 1 172 ? -2.045 -2.072 -10.387 1.00 94.25 172 ALA A C 1
ATOM 1333 O O . ALA A 1 172 ? -2.664 -1.482 -11.277 1.00 94.25 172 ALA A O 1
ATOM 1334 N N . ASP A 1 173 ? -2.625 -2.486 -9.267 1.00 93.25 173 ASP A N 1
ATOM 1335 C CA . ASP A 1 173 ? -3.958 -2.067 -8.872 1.00 93.25 173 ASP A CA 1
ATOM 1336 C C . ASP A 1 173 ? -3.968 -0.557 -8.583 1.00 93.25 173 ASP A C 1
ATOM 1338 O O . ASP A 1 173 ? -3.197 -0.049 -7.765 1.00 93.25 173 ASP A O 1
ATOM 1342 N N . LEU A 1 174 ? -4.894 0.159 -9.225 1.00 92.06 174 LEU A N 1
ATOM 1343 C CA . LEU A 1 174 ? -5.110 1.583 -8.981 1.00 92.06 174 LEU A CA 1
ATOM 1344 C C . LEU A 1 174 ? -6.040 1.793 -7.781 1.00 92.06 174 LEU A C 1
ATOM 1346 O O . LEU A 1 174 ? -7.245 1.515 -7.852 1.00 92.06 174 LEU A O 1
ATOM 1350 N N . VAL A 1 175 ? -5.493 2.330 -6.693 1.00 90.88 175 VAL A N 1
ATOM 1351 C CA . VAL A 1 175 ? -6.243 2.585 -5.458 1.00 90.88 175 VAL A CA 1
ATOM 1352 C C . VAL A 1 175 ? -7.124 3.824 -5.608 1.00 90.88 175 VAL A C 1
ATOM 1354 O O . VAL A 1 175 ? -6.647 4.925 -5.839 1.00 90.88 175 VAL A O 1
ATOM 1357 N N . ARG A 1 176 ? -8.444 3.658 -5.462 1.00 83.75 176 ARG A N 1
ATOM 1358 C CA . ARG A 1 176 ? -9.422 4.766 -5.563 1.00 83.75 176 ARG A CA 1
ATOM 1359 C C . ARG A 1 176 ? -10.151 5.092 -4.265 1.00 83.75 176 ARG A C 1
ATOM 1361 O O . ARG A 1 176 ? -10.878 6.080 -4.189 1.00 83.75 176 ARG A O 1
ATOM 1368 N N . SER A 1 177 ? -10.024 4.228 -3.270 1.00 80.56 177 SER A N 1
ATOM 1369 C CA . SER A 1 177 ? -10.705 4.324 -1.984 1.00 80.56 177 SER A CA 1
ATOM 1370 C C . SER A 1 177 ? -9.925 3.540 -0.937 1.00 80.56 177 SER A C 1
ATOM 1372 O O . SER A 1 177 ? -8.870 2.990 -1.242 1.00 80.56 177 SER A O 1
ATOM 1374 N N . ASN A 1 178 ? -10.479 3.448 0.271 1.00 79.25 178 ASN A N 1
ATOM 1375 C CA . ASN A 1 178 ? -9.924 2.616 1.332 1.00 79.25 178 ASN A CA 1
ATOM 1376 C C . ASN A 1 178 ? -9.636 1.191 0.849 1.00 79.25 178 ASN A C 1
ATOM 1378 O O . ASN A 1 178 ? -10.416 0.608 0.086 1.00 79.25 178 ASN A O 1
ATOM 1382 N N . VAL A 1 179 ? -8.506 0.675 1.317 1.00 81.69 179 VAL A N 1
ATOM 1383 C CA . VAL A 1 179 ? -7.949 -0.623 0.956 1.00 81.69 179 VAL A CA 1
ATOM 1384 C C . VAL A 1 179 ? -8.171 -1.607 2.105 1.00 81.69 179 VAL A C 1
ATOM 1386 O O . VAL A 1 179 ? -7.583 -1.453 3.175 1.00 81.69 179 VAL A O 1
ATOM 1389 N N . ASP A 1 180 ? -8.992 -2.633 1.868 1.00 76.94 180 ASP A N 1
ATOM 1390 C CA . ASP A 1 180 ? -9.266 -3.695 2.850 1.00 76.94 180 ASP A CA 1
ATOM 1391 C C . ASP A 1 180 ? -8.386 -4.950 2.625 1.00 76.94 180 ASP A C 1
ATOM 1393 O O . ASP A 1 180 ? -7.946 -5.598 3.584 1.00 76.94 180 ASP A O 1
ATOM 1397 N N . ASP A 1 181 ? -8.079 -5.255 1.359 1.00 85.00 181 ASP A N 1
ATOM 1398 C CA . ASP A 1 181 ? -7.247 -6.380 0.910 1.00 85.00 181 ASP A CA 1
ATOM 1399 C C . ASP A 1 181 ? -5.877 -5.895 0.395 1.00 85.00 181 ASP A C 1
ATOM 1401 O O . ASP A 1 181 ? -5.781 -4.754 -0.059 1.00 85.00 181 ASP A O 1
ATOM 1405 N N . PRO A 1 182 ? -4.817 -6.730 0.416 1.00 89.88 182 PRO A N 1
ATOM 1406 C CA . PRO A 1 182 ? -3.509 -6.323 -0.092 1.00 89.88 182 PRO A CA 1
ATOM 1407 C C . PRO A 1 182 ? -3.557 -5.885 -1.564 1.00 89.88 182 PRO A C 1
ATOM 1409 O O . PRO A 1 182 ? -4.048 -6.620 -2.423 1.00 89.88 182 PRO A O 1
ATOM 1412 N N . VAL A 1 183 ? -3.003 -4.706 -1.853 1.00 95.00 183 VAL A N 1
ATOM 1413 C CA . VAL A 1 183 ? -2.922 -4.121 -3.203 1.00 95.00 183 VAL A CA 1
ATOM 1414 C C . VAL A 1 183 ? -1.803 -4.798 -3.976 1.00 95.00 183 VAL A C 1
ATOM 1416 O O . VAL A 1 183 ? -0.698 -4.965 -3.455 1.00 95.00 183 VAL A O 1
ATOM 1419 N N . ARG A 1 184 ? -2.063 -5.195 -5.220 1.00 95.75 184 ARG A N 1
ATOM 1420 C CA . ARG A 1 184 ? -1.101 -5.983 -5.991 1.00 95.75 184 ARG A CA 1
ATOM 1421 C C . ARG A 1 184 ? -0.386 -5.138 -7.025 1.00 95.75 184 ARG A C 1
ATOM 1423 O O . ARG A 1 184 ? -0.987 -4.299 -7.691 1.00 95.75 184 ARG A O 1
ATOM 1430 N N . LEU A 1 185 ? 0.903 -5.414 -7.172 1.00 96.75 185 LEU A N 1
ATOM 1431 C CA . LEU A 1 185 ? 1.709 -4.939 -8.282 1.00 96.75 185 LEU A CA 1
ATOM 1432 C C . LEU A 1 185 ? 2.649 -6.033 -8.786 1.00 96.75 185 LEU A C 1
ATOM 1434 O O . LEU A 1 185 ? 3.051 -6.944 -8.057 1.00 96.75 185 LEU A O 1
ATOM 1438 N N . SER A 1 186 ? 2.984 -5.939 -10.062 1.00 95.19 186 SER A N 1
ATOM 1439 C CA . SER A 1 186 ? 3.819 -6.894 -10.776 1.00 95.19 186 SER A CA 1
ATOM 1440 C C . SER A 1 186 ? 4.765 -6.161 -11.715 1.00 95.19 186 SER A C 1
ATOM 1442 O O . SER A 1 186 ? 4.378 -5.169 -12.330 1.00 95.19 186 SER A O 1
ATOM 1444 N N . VAL A 1 187 ? 6.006 -6.635 -11.822 1.00 93.88 187 VAL A N 1
ATOM 1445 C CA . VAL A 1 187 ? 7.013 -6.074 -12.737 1.00 93.88 187 VAL A CA 1
ATOM 1446 C C . VAL A 1 187 ? 7.737 -7.197 -13.464 1.00 93.88 187 VAL A C 1
ATOM 1448 O O . VAL A 1 187 ? 8.139 -8.182 -12.845 1.00 93.88 187 VAL A O 1
ATOM 1451 N N . ASP A 1 188 ? 7.952 -7.035 -14.771 1.00 91.56 188 ASP A N 1
ATOM 1452 C CA . ASP A 1 188 ? 8.652 -8.015 -15.595 1.00 91.56 188 ASP A CA 1
ATOM 1453 C C . ASP A 1 188 ? 10.151 -8.062 -15.240 1.00 91.56 188 ASP A C 1
ATOM 1455 O O . ASP A 1 188 ? 10.914 -7.140 -15.573 1.00 91.56 188 ASP A O 1
ATOM 1459 N N . PRO A 1 189 ? 10.636 -9.166 -14.638 1.00 88.88 189 PRO A N 1
ATOM 1460 C CA . PRO A 1 189 ? 12.019 -9.267 -14.187 1.00 88.88 189 PRO A CA 1
ATOM 1461 C C . PRO A 1 189 ? 13.015 -9.487 -15.332 1.00 88.88 189 PRO A C 1
ATOM 1463 O O . PRO A 1 189 ? 14.222 -9.583 -15.085 1.00 88.88 189 PRO A O 1
ATOM 1466 N N . ARG A 1 190 ? 12.556 -9.614 -16.585 1.00 86.75 190 ARG A N 1
ATOM 1467 C CA . ARG A 1 190 ? 13.409 -9.818 -17.770 1.00 86.75 190 ARG A CA 1
ATOM 1468 C C . ARG A 1 190 ? 14.011 -8.512 -18.292 1.00 86.75 190 ARG A C 1
ATOM 1470 O O . ARG A 1 190 ? 14.898 -8.558 -19.143 1.00 86.75 190 ARG A O 1
ATOM 1477 N N . THR A 1 191 ? 13.575 -7.367 -17.774 1.00 83.06 191 THR A N 1
ATOM 1478 C CA . THR A 1 191 ? 14.044 -6.027 -18.164 1.00 83.06 191 THR A CA 1
ATOM 1479 C C . THR A 1 191 ? 15.267 -5.599 -17.339 1.00 83.06 191 THR A C 1
ATOM 1481 O O . THR A 1 191 ? 15.449 -6.095 -16.232 1.00 83.06 191 THR A O 1
ATOM 1484 N N . PRO A 1 192 ? 16.179 -4.736 -17.818 1.00 84.25 192 PRO A N 1
ATOM 1485 C CA . PRO A 1 192 ? 17.373 -4.321 -17.056 1.00 84.25 192 PRO A CA 1
ATOM 1486 C C . PRO A 1 192 ? 17.068 -3.669 -15.692 1.00 84.25 192 PRO A C 1
ATOM 1488 O O . PRO A 1 192 ? 15.999 -3.108 -15.519 1.00 84.25 192 PRO A O 1
ATOM 1491 N N . ASN A 1 193 ? 17.992 -3.734 -14.715 1.00 85.25 193 ASN A N 1
ATOM 1492 C CA . ASN A 1 193 ? 17.710 -3.340 -13.315 1.00 85.25 193 ASN A CA 1
ATOM 1493 C C . ASN A 1 193 ? 17.197 -1.894 -13.226 1.00 85.25 193 ASN A C 1
ATOM 1495 O O . ASN A 1 193 ? 16.196 -1.685 -12.556 1.00 85.25 193 ASN A O 1
ATOM 1499 N N . PRO A 1 194 ? 17.797 -0.923 -13.944 1.00 84.12 194 PRO A N 1
ATOM 1500 C CA . PRO A 1 194 ? 17.295 0.448 -13.926 1.00 84.12 194 PRO A CA 1
ATOM 1501 C C . PRO A 1 194 ? 15.873 0.590 -14.496 1.00 84.12 194 PRO A C 1
ATOM 1503 O O . PRO A 1 194 ? 15.116 1.443 -14.055 1.00 84.12 194 PRO A O 1
ATOM 1506 N N . VAL A 1 195 ? 15.490 -0.264 -15.451 1.00 86.38 195 VAL A N 1
ATOM 1507 C CA . VAL A 1 195 ? 14.125 -0.296 -16.003 1.00 86.38 195 VAL A CA 1
ATOM 1508 C C . VAL A 1 195 ? 13.156 -0.910 -14.993 1.00 86.38 195 VAL A C 1
ATOM 1510 O O . VAL A 1 195 ? 12.066 -0.380 -14.808 1.00 86.38 195 VAL A O 1
ATOM 1513 N N . VAL A 1 196 ? 13.564 -1.978 -14.296 1.00 90.94 196 VAL A N 1
ATOM 1514 C CA . VAL A 1 196 ? 12.789 -2.555 -13.184 1.00 90.94 196 VAL A CA 1
ATOM 1515 C C . VAL A 1 196 ? 12.563 -1.510 -12.096 1.00 90.94 196 VAL A C 1
ATOM 1517 O O . VAL A 1 196 ? 11.429 -1.355 -11.663 1.00 90.94 196 VAL A O 1
ATOM 1520 N N . THR A 1 197 ? 13.603 -0.782 -11.678 1.00 93.38 197 THR A N 1
ATOM 1521 C CA . THR A 1 197 ? 13.485 0.280 -10.669 1.00 93.38 197 THR A CA 1
ATOM 1522 C C . THR A 1 197 ? 12.475 1.341 -11.102 1.00 93.38 197 THR A C 1
ATOM 1524 O O . THR A 1 197 ? 11.540 1.617 -10.361 1.00 93.38 197 THR A O 1
ATOM 1527 N N . ASP A 1 198 ? 12.606 1.901 -12.307 1.00 91.81 198 ASP A N 1
ATOM 1528 C CA . ASP A 1 198 ? 11.692 2.959 -12.761 1.00 91.81 198 ASP A CA 1
ATOM 1529 C C . ASP A 1 198 ? 10.250 2.459 -12.883 1.00 91.81 198 ASP A C 1
ATOM 1531 O O . ASP A 1 198 ? 9.309 3.173 -12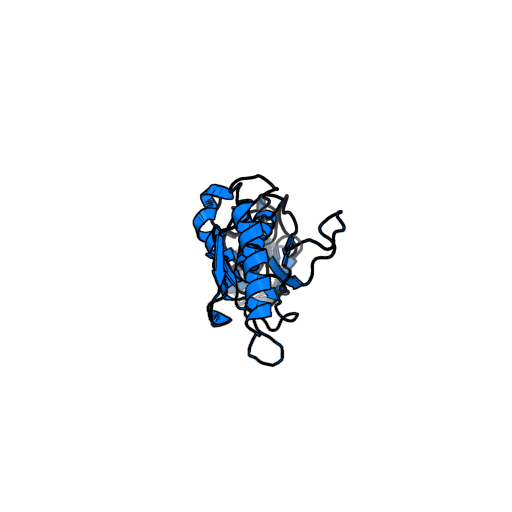.540 1.00 91.81 198 ASP A O 1
ATOM 1535 N N . THR A 1 199 ? 10.082 1.218 -13.349 1.00 93.75 199 THR A N 1
ATOM 1536 C CA . THR A 1 199 ? 8.768 0.579 -13.436 1.00 93.75 199 THR A CA 1
ATOM 1537 C C . THR A 1 199 ? 8.186 0.388 -12.039 1.00 93.75 199 THR A C 1
ATOM 1539 O O . THR A 1 199 ? 7.041 0.744 -11.812 1.00 93.75 199 THR A O 1
ATOM 1542 N N . LEU A 1 200 ? 8.969 -0.084 -11.064 1.00 96.62 200 LEU A N 1
ATOM 1543 C CA . LEU A 1 200 ? 8.522 -0.189 -9.672 1.00 96.62 200 LEU A CA 1
ATOM 1544 C C . LEU A 1 200 ? 8.087 1.166 -9.112 1.00 96.62 200 LEU A C 1
ATOM 1546 O O . LEU A 1 200 ? 7.033 1.237 -8.490 1.00 96.62 200 LEU A O 1
ATOM 1550 N N . ILE A 1 201 ? 8.854 2.235 -9.347 1.00 96.88 201 ILE A N 1
ATOM 1551 C CA . ILE A 1 201 ? 8.480 3.581 -8.896 1.00 96.88 201 ILE A CA 1
ATOM 1552 C C . ILE A 1 201 ? 7.116 3.971 -9.487 1.00 96.88 201 ILE A C 1
ATOM 1554 O O . ILE A 1 201 ? 6.241 4.415 -8.745 1.00 96.88 201 ILE A O 1
ATOM 1558 N N . HIS A 1 202 ? 6.920 3.759 -10.789 1.00 95.75 202 HIS A N 1
ATOM 1559 C CA . HIS A 1 202 ? 5.661 4.030 -11.482 1.00 95.75 202 HIS A CA 1
ATOM 1560 C C . HIS A 1 202 ? 4.487 3.217 -10.914 1.00 95.75 202 HIS A C 1
ATOM 1562 O O . HIS A 1 202 ? 3.477 3.784 -10.499 1.00 95.75 202 HIS A O 1
ATOM 1568 N N . GLU A 1 203 ? 4.635 1.893 -10.839 1.00 96.88 203 GLU A N 1
ATOM 1569 C CA . GLU A 1 203 ? 3.587 0.990 -10.357 1.00 96.88 203 GLU A CA 1
ATOM 1570 C C . GLU A 1 203 ? 3.223 1.273 -8.894 1.00 96.88 203 GLU A C 1
ATOM 1572 O O . GLU A 1 203 ? 2.049 1.247 -8.521 1.00 96.88 203 GLU A O 1
ATOM 1577 N N . ILE A 1 204 ? 4.201 1.619 -8.052 1.00 97.75 204 ILE A N 1
ATOM 1578 C CA . ILE A 1 204 ? 3.927 2.043 -6.676 1.00 97.75 204 ILE A CA 1
ATOM 1579 C C . ILE A 1 204 ? 3.077 3.326 -6.665 1.00 97.75 204 ILE A C 1
ATOM 1581 O O . ILE A 1 204 ? 2.156 3.420 -5.853 1.00 97.75 204 ILE A O 1
ATOM 1585 N N . GLY A 1 205 ? 3.276 4.264 -7.593 1.00 96.50 205 GLY A N 1
ATOM 1586 C CA . GLY A 1 205 ? 2.416 5.446 -7.729 1.00 96.50 205 GLY A CA 1
ATOM 1587 C C . GLY A 1 205 ? 0.937 5.094 -7.922 1.00 96.50 205 GLY A C 1
ATOM 1588 O O . GLY A 1 205 ? 0.077 5.623 -7.214 1.00 96.50 205 GLY A O 1
ATOM 1589 N N . HIS A 1 206 ? 0.629 4.120 -8.784 1.00 96.06 206 HIS A N 1
ATOM 1590 C CA . HIS A 1 206 ? -0.739 3.613 -8.962 1.00 96.06 206 HIS A CA 1
ATOM 1591 C C . HIS A 1 206 ? -1.322 3.011 -7.689 1.00 96.06 206 HIS A C 1
ATOM 1593 O O . HIS A 1 206 ? -2.485 3.256 -7.354 1.00 96.06 206 HIS A O 1
ATOM 1599 N N . THR A 1 207 ? -0.508 2.288 -6.923 1.00 96.50 207 THR A N 1
ATOM 1600 C CA . THR A 1 207 ? -0.962 1.766 -5.632 1.00 96.50 207 THR A CA 1
ATOM 1601 C C . THR A 1 207 ? -1.269 2.887 -4.627 1.00 96.50 207 THR A C 1
ATOM 1603 O O . THR A 1 207 ? -2.039 2.682 -3.703 1.00 96.50 207 THR A O 1
ATOM 1606 N N . HIS A 1 208 ? -0.750 4.102 -4.805 1.00 93.94 208 HIS A N 1
ATOM 1607 C CA . HIS A 1 208 ? -1.153 5.274 -4.015 1.00 93.94 208 HIS A CA 1
ATOM 1608 C C . HIS A 1 208 ? -2.323 6.067 -4.615 1.00 93.94 208 HIS A C 1
ATOM 1610 O O . HIS A 1 208 ? -2.800 7.019 -4.001 1.00 93.94 208 HIS A O 1
ATOM 1616 N N . GLY A 1 209 ? -2.828 5.646 -5.772 1.00 93.69 209 GLY A N 1
ATOM 1617 C CA . GLY A 1 209 ? -3.974 6.254 -6.437 1.00 93.69 209 GLY A CA 1
ATOM 1618 C C . GLY A 1 209 ? -3.624 7.264 -7.521 1.00 93.69 209 GLY A C 1
ATOM 1619 O O . GLY A 1 209 ? -4.543 7.859 -8.078 1.00 93.69 209 GLY A O 1
ATOM 1620 N N . LEU A 1 210 ? -2.339 7.431 -7.845 1.00 93.81 210 LEU A N 1
ATOM 1621 C CA . LEU A 1 210 ? -1.930 8.311 -8.933 1.00 93.81 210 LEU A CA 1
ATOM 1622 C C . LEU A 1 210 ? -2.289 7.688 -10.282 1.00 93.81 210 LEU A C 1
ATOM 1624 O O . LEU A 1 210 ? -1.995 6.519 -10.530 1.00 93.81 210 LEU A O 1
ATOM 1628 N N . GLU A 1 211 ? -2.911 8.456 -11.166 1.00 91.44 211 GLU A N 1
ATOM 1629 C CA . GLU A 1 211 ? -3.185 8.063 -12.549 1.00 91.44 211 GLU A CA 1
ATOM 1630 C C . GLU A 1 211 ? -2.032 8.469 -13.481 1.00 91.44 211 GLU A C 1
ATOM 1632 O O . GLU A 1 211 ? -1.116 9.214 -13.119 1.00 91.44 211 GLU A O 1
ATOM 1637 N N . HIS A 1 212 ? -2.059 7.971 -14.720 1.00 91.69 212 HIS A N 1
ATOM 1638 C CA . HIS A 1 212 ? -1.059 8.373 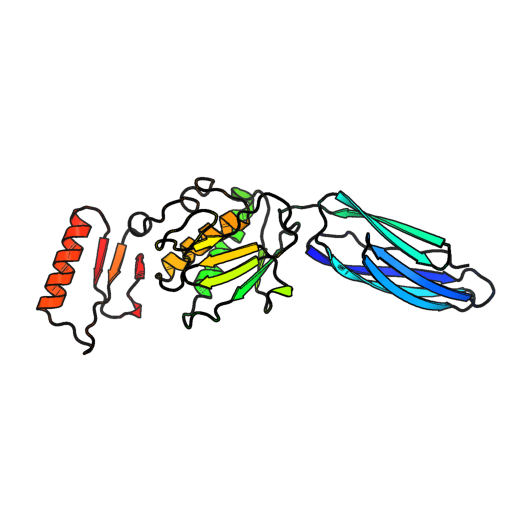-15.699 1.00 91.69 212 HIS A CA 1
ATOM 1639 C C . HIS A 1 212 ? -1.070 9.892 -15.935 1.00 91.69 212 HIS A C 1
ATOM 1641 O O . HIS A 1 212 ? -2.118 10.503 -16.147 1.00 91.69 212 HIS A O 1
ATOM 1647 N N . GLY A 1 213 ? 0.121 10.488 -15.979 1.00 85.19 213 GLY A N 1
ATOM 1648 C CA . GLY A 1 213 ? 0.336 11.912 -16.232 1.00 85.19 213 GLY A CA 1
ATOM 1649 C C . GLY A 1 213 ? 0.148 12.822 -15.017 1.00 85.19 213 GLY A C 1
ATOM 1650 O O . GLY A 1 213 ? 0.361 14.028 -15.149 1.00 85.19 213 GLY A O 1
ATOM 1651 N N . GLU A 1 214 ? -0.219 12.279 -13.854 1.00 89.25 214 GLU A N 1
ATOM 1652 C CA . GLU A 1 214 ? -0.186 13.026 -12.595 1.00 89.25 214 GLU A CA 1
ATOM 1653 C C . GLU A 1 214 ? 1.255 13.257 -12.118 1.00 89.25 214 GLU A C 1
ATOM 1655 O O . GLU A 1 214 ? 2.191 12.592 -12.561 1.00 89.25 214 GLU A O 1
ATOM 1660 N N . GLU A 1 215 ? 1.465 14.249 -11.250 1.00 88.12 215 GLU A N 1
ATOM 1661 C CA . GLU A 1 215 ? 2.809 14.514 -10.732 1.00 88.12 215 GLU A CA 1
ATOM 1662 C C . GLU A 1 215 ? 3.275 13.368 -9.812 1.00 88.12 215 GLU A C 1
ATOM 1664 O O . GLU A 1 215 ? 2.488 12.923 -8.977 1.00 88.12 215 GLU A O 1
ATOM 1669 N N . PRO A 1 216 ? 4.532 12.894 -9.929 1.00 91.38 216 PRO A N 1
ATOM 1670 C CA . PRO A 1 216 ? 5.587 13.390 -10.815 1.00 91.38 216 PRO A CA 1
ATOM 1671 C C . PRO A 1 216 ? 5.395 12.931 -12.270 1.00 91.38 216 PRO A C 1
ATOM 1673 O O . PRO A 1 216 ? 5.541 11.752 -12.590 1.00 91.38 216 PRO A O 1
ATOM 1676 N N . GLY A 1 217 ? 5.148 13.873 -13.189 1.00 84.19 217 GLY A N 1
ATOM 1677 C CA . GLY A 1 217 ? 4.629 13.555 -14.531 1.00 84.19 217 GLY A CA 1
ATOM 1678 C C . GLY A 1 217 ? 5.591 12.750 -15.405 1.00 84.19 217 GLY A C 1
ATOM 1679 O O . GLY A 1 217 ? 5.176 11.995 -16.281 1.00 84.19 217 GLY A O 1
ATOM 1680 N N . ALA A 1 218 ? 6.896 12.873 -15.152 1.00 84.31 218 ALA A N 1
ATOM 1681 C CA . ALA A 1 218 ? 7.907 12.039 -15.791 1.00 84.31 218 ALA A CA 1
ATOM 1682 C C . ALA A 1 218 ? 7.873 10.591 -15.275 1.00 84.31 218 ALA A C 1
ATOM 1684 O O . ALA A 1 218 ? 8.139 9.671 -16.034 1.00 84.31 218 ALA A O 1
ATOM 1685 N N . VAL A 1 219 ? 7.549 10.366 -14.008 1.00 89.06 219 VAL A N 1
ATOM 1686 C CA . VAL A 1 219 ? 7.437 9.019 -13.443 1.00 89.06 219 VAL A CA 1
ATOM 1687 C C . VAL A 1 219 ? 6.117 8.385 -13.866 1.00 89.06 219 VAL A C 1
ATOM 1689 O O . VAL A 1 219 ? 6.124 7.285 -14.405 1.00 89.06 219 VAL A O 1
ATOM 1692 N N . MET A 1 220 ? 5.000 9.103 -13.726 1.00 92.12 220 MET A N 1
ATOM 1693 C CA . MET A 1 220 ? 3.655 8.577 -13.994 1.00 92.12 220 MET A CA 1
ATOM 1694 C C . MET A 1 220 ? 3.255 8.608 -15.477 1.00 92.12 220 MET A C 1
ATOM 1696 O O . MET A 1 220 ? 2.080 8.480 -15.804 1.00 92.12 220 MET A O 1
ATOM 1700 N N . ARG A 1 221 ? 4.182 8.798 -16.418 1.00 87.75 221 ARG A N 1
ATOM 1701 C CA . ARG A 1 221 ? 3.847 8.754 -17.853 1.00 87.75 221 ARG A CA 1
ATOM 1702 C C . ARG A 1 221 ? 3.435 7.336 -18.276 1.00 87.75 221 ARG A C 1
ATOM 1704 O O . ARG A 1 221 ? 4.068 6.373 -17.866 1.00 87.75 221 ARG A O 1
ATOM 1711 N N . GLU A 1 222 ? 2.439 7.222 -19.155 1.00 81.81 222 GLU A N 1
ATOM 1712 C CA . GLU A 1 222 ? 1.916 5.924 -19.633 1.00 81.81 222 GLU A CA 1
ATOM 1713 C C . GLU A 1 222 ? 2.937 5.099 -20.435 1.00 81.81 222 GLU A C 1
ATOM 1715 O O . GLU A 1 222 ? 2.880 3.874 -20.478 1.00 81.81 222 GLU A O 1
ATOM 1720 N N . SER A 1 223 ? 3.864 5.776 -21.114 1.00 74.06 223 SER A N 1
ATOM 1721 C CA . SER A 1 223 ? 4.831 5.147 -22.005 1.00 74.06 223 SER A CA 1
ATOM 1722 C C . SER A 1 223 ? 6.236 5.309 -21.457 1.00 74.06 223 SER A C 1
ATOM 1724 O O . SER A 1 223 ? 6.720 6.430 -21.286 1.00 74.06 223 SER A O 1
ATOM 1726 N N . TYR A 1 224 ? 6.923 4.194 -21.248 1.00 69.12 224 TYR A N 1
ATOM 1727 C CA . TYR A 1 224 ? 8.323 4.205 -20.862 1.00 69.12 224 TYR A CA 1
ATOM 1728 C C . TYR A 1 224 ? 9.218 4.282 -22.101 1.00 69.12 224 TYR A C 1
ATOM 1730 O O . TYR A 1 224 ? 9.385 3.298 -22.823 1.00 69.12 224 TYR A O 1
ATOM 1738 N N . ASP A 1 225 ? 9.812 5.449 -22.342 1.00 66.25 225 ASP A N 1
ATOM 1739 C CA . ASP A 1 225 ? 10.897 5.575 -23.311 1.00 66.25 225 ASP A CA 1
ATOM 1740 C C . ASP A 1 225 ? 12.245 5.391 -22.593 1.00 66.25 225 ASP A C 1
ATOM 1742 O O . ASP A 1 225 ? 12.737 6.260 -21.860 1.00 66.25 225 ASP A O 1
ATOM 1746 N N . VAL A 1 226 ? 12.828 4.204 -22.784 1.00 57.94 226 VAL A N 1
ATOM 1747 C CA . VAL A 1 226 ? 14.133 3.804 -22.229 1.00 57.94 226 VAL A CA 1
ATOM 1748 C C . VAL A 1 226 ? 15.240 4.770 -22.672 1.00 57.94 226 VAL A C 1
ATOM 1750 O O . VAL A 1 226 ? 16.224 4.949 -21.956 1.00 57.94 226 VAL A O 1
ATOM 1753 N N . PHE A 1 227 ? 15.098 5.380 -23.849 1.00 50.94 227 PHE A N 1
ATOM 1754 C CA . PHE A 1 227 ? 16.139 6.170 -24.489 1.00 50.94 227 PHE A CA 1
ATOM 1755 C C . PHE A 1 227 ? 16.004 7.669 -24.209 1.00 50.94 227 PHE A C 1
ATOM 1757 O O . PHE A 1 227 ? 17.015 8.333 -23.990 1.00 50.94 227 PHE A O 1
ATOM 1764 N N . GLU A 1 228 ? 14.783 8.202 -24.100 1.00 54.94 228 GLU A N 1
ATOM 1765 C CA . GLU A 1 228 ? 14.595 9.582 -23.621 1.00 54.94 228 GLU A CA 1
ATOM 1766 C C . GLU A 1 228 ? 14.974 9.744 -22.141 1.00 54.94 228 GLU A C 1
ATOM 1768 O O . GLU A 1 228 ? 15.435 10.810 -21.729 1.00 54.94 228 GLU A O 1
ATOM 1773 N N . SER A 1 229 ? 14.782 8.704 -21.322 1.00 53.44 229 SER A N 1
ATOM 1774 C CA . SER A 1 229 ? 15.007 8.784 -19.872 1.00 53.44 229 SER A CA 1
ATOM 1775 C C . SER A 1 229 ? 16.468 8.633 -19.452 1.00 53.44 229 SER A C 1
ATOM 1777 O O . SER A 1 229 ? 16.846 9.126 -18.387 1.00 53.44 229 SER A O 1
ATOM 1779 N N . ARG A 1 230 ? 17.305 7.978 -20.265 1.00 59.84 230 ARG A N 1
ATOM 1780 C CA . ARG A 1 230 ? 18.713 7.722 -19.943 1.00 59.84 230 ARG A CA 1
ATOM 1781 C C . ARG A 1 230 ? 19.584 8.068 -21.138 1.00 59.84 230 ARG A C 1
ATOM 1783 O O . ARG A 1 230 ? 19.663 7.325 -22.110 1.00 59.84 230 ARG A O 1
ATOM 1790 N N . GLY A 1 231 ? 20.231 9.228 -21.041 1.00 59.69 231 GLY A N 1
ATOM 1791 C CA . GLY A 1 231 ? 20.972 9.848 -22.134 1.00 59.69 231 GLY A CA 1
ATOM 1792 C C . GLY A 1 231 ? 22.110 8.998 -22.701 1.00 59.69 231 GLY A C 1
ATOM 1793 O O . GLY A 1 231 ? 22.581 9.325 -23.786 1.00 59.69 231 GLY A O 1
ATOM 1794 N N . SER A 1 232 ? 22.552 7.928 -22.020 1.00 75.31 232 SER A N 1
ATOM 1795 C CA . SER A 1 232 ? 23.580 7.021 -22.538 1.00 75.31 232 SER A CA 1
ATOM 1796 C C . SER A 1 232 ? 23.431 5.542 -22.130 1.00 75.31 232 SER A C 1
ATOM 1798 O O . SER A 1 232 ? 23.057 5.220 -21.005 1.00 75.31 232 SER A O 1
ATOM 1800 N N . VAL A 1 233 ? 23.782 4.611 -23.027 1.00 79.69 233 VAL A N 1
ATOM 1801 C CA . VAL A 1 233 ? 23.676 3.150 -22.830 1.00 79.69 233 VAL A CA 1
ATOM 1802 C C . VAL A 1 233 ? 25.030 2.458 -23.014 1.00 79.69 233 VAL A C 1
ATOM 1804 O O . VAL A 1 233 ? 25.688 2.615 -24.042 1.00 79.69 233 VAL A O 1
ATOM 1807 N N . LYS A 1 234 ? 25.456 1.634 -22.048 1.00 84.12 234 LYS A N 1
ATOM 1808 C CA . LYS A 1 234 ? 26.697 0.848 -22.149 1.00 84.12 234 LYS A CA 1
ATOM 1809 C C . LYS A 1 234 ? 26.419 -0.604 -22.528 1.00 84.12 234 LYS A C 1
ATOM 1811 O O . LYS A 1 234 ? 25.773 -1.330 -21.774 1.00 84.12 234 LYS A O 1
ATOM 1816 N N . PHE A 1 235 ? 26.967 -1.053 -23.654 1.00 83.75 235 PHE A N 1
ATOM 1817 C CA . PHE A 1 235 ? 26.780 -2.405 -24.183 1.00 83.75 235 PHE A CA 1
ATOM 1818 C C . PHE A 1 235 ? 28.002 -3.288 -23.929 1.00 83.75 235 PHE A C 1
ATOM 1820 O O . PHE A 1 235 ? 29.129 -2.923 -24.258 1.00 83.75 235 PHE A O 1
ATOM 1827 N N . HIS A 1 236 ? 27.776 -4.497 -23.411 1.00 86.56 236 HIS A N 1
ATOM 1828 C CA . HIS A 1 236 ? 28.778 -5.561 -23.423 1.00 86.56 236 HIS A CA 1
ATOM 1829 C C . HIS A 1 236 ? 28.396 -6.626 -24.451 1.00 86.56 236 HIS A C 1
ATOM 1831 O O . HIS A 1 236 ? 27.428 -7.366 -24.260 1.00 86.56 236 HIS A O 1
ATOM 1837 N N . VAL A 1 237 ? 29.171 -6.729 -25.529 1.00 86.06 237 VAL A N 1
ATOM 1838 C CA . VAL A 1 237 ? 28.949 -7.724 -26.584 1.00 86.06 237 VAL A CA 1
ATOM 1839 C C . VAL A 1 237 ? 29.787 -8.964 -26.286 1.00 86.06 237 VAL A C 1
ATOM 1841 O O . VAL A 1 237 ? 30.986 -8.875 -26.023 1.00 86.06 237 VAL A O 1
ATOM 1844 N N . ARG A 1 238 ? 29.165 -10.146 -26.333 1.00 84.50 238 ARG A N 1
ATOM 1845 C CA . ARG A 1 238 ? 29.850 -11.434 -26.152 1.00 84.50 238 ARG A CA 1
ATOM 1846 C C . ARG A 1 238 ? 29.326 -12.480 -27.125 1.00 84.50 238 ARG A C 1
ATOM 1848 O O . ARG A 1 238 ? 28.137 -12.506 -27.431 1.00 84.50 238 ARG A O 1
ATOM 1855 N N . SER A 1 239 ? 30.197 -13.390 -27.553 1.00 83.31 239 SER A N 1
ATOM 1856 C CA . SER A 1 239 ? 29.786 -14.590 -28.287 1.00 83.31 239 SER A CA 1
ATOM 1857 C C . SER A 1 239 ? 29.620 -15.776 -27.337 1.00 83.31 239 SER A C 1
ATOM 1859 O O . SER A 1 239 ? 30.130 -15.779 -26.214 1.00 83.31 239 SER A O 1
ATOM 1861 N N . SER A 1 240 ? 28.955 -16.835 -27.798 1.00 76.75 240 SER A N 1
ATOM 1862 C CA . SER A 1 240 ? 28.852 -18.105 -27.064 1.00 76.75 240 SER A CA 1
ATOM 1863 C C . SER A 1 240 ? 30.214 -18.765 -26.794 1.00 76.75 240 SER A C 1
ATOM 1865 O O . SER A 1 240 ? 30.335 -19.549 -25.856 1.00 76.75 240 SER A O 1
ATOM 1867 N N . SER A 1 241 ? 31.251 -18.416 -27.564 1.00 78.31 241 SER A N 1
ATOM 1868 C CA . SER A 1 241 ? 32.647 -18.824 -27.350 1.00 78.31 241 SER A CA 1
ATOM 1869 C C . SER A 1 241 ? 33.475 -17.842 -26.505 1.00 78.31 241 SER A C 1
ATOM 1871 O O . SER A 1 241 ? 34.671 -18.056 -26.323 1.00 78.31 241 SER A O 1
ATOM 1873 N N . GLY A 1 242 ? 32.871 -16.772 -25.982 1.00 73.06 242 GLY A N 1
ATOM 1874 C CA . GLY A 1 242 ? 33.521 -15.762 -25.143 1.00 73.06 242 GLY A CA 1
ATOM 1875 C C . GLY A 1 242 ? 34.018 -14.546 -25.925 1.00 73.06 242 GLY A C 1
ATOM 1876 O O . GLY A 1 242 ? 33.601 -13.433 -25.629 1.00 73.06 242 GLY A O 1
ATOM 1877 N N . SER A 1 243 ? 34.864 -14.735 -26.941 1.00 76.50 243 SER A N 1
ATOM 1878 C CA . SER A 1 243 ? 35.379 -13.638 -27.781 1.00 76.50 243 SER A CA 1
ATOM 1879 C C . SER A 1 243 ? 34.440 -13.319 -28.944 1.00 76.50 243 SER A C 1
ATOM 1881 O O . SER A 1 243 ? 34.030 -14.234 -29.664 1.00 76.50 243 SER A O 1
ATOM 1883 N N . VAL A 1 244 ? 34.121 -12.046 -29.162 1.00 81.81 244 VAL A N 1
ATOM 1884 C CA . VAL A 1 244 ? 33.395 -11.590 -30.357 1.00 81.81 244 VAL A CA 1
ATOM 1885 C C . VAL A 1 244 ? 34.414 -11.363 -31.482 1.00 81.81 244 VAL A C 1
ATOM 1887 O O . VAL A 1 244 ? 35.446 -10.756 -31.210 1.00 81.81 244 VAL A O 1
ATOM 1890 N N . PRO A 1 245 ? 34.200 -11.889 -32.700 1.00 85.88 245 PRO A N 1
ATOM 1891 C CA . PRO A 1 245 ? 35.031 -11.543 -33.854 1.00 85.88 245 PRO A CA 1
ATOM 1892 C C . PRO A 1 245 ? 34.956 -10.044 -34.166 1.00 85.88 245 PRO A C 1
ATOM 1894 O O . PRO A 1 245 ? 33.868 -9.482 -34.075 1.00 85.88 245 PRO A O 1
ATOM 1897 N N . ASP A 1 246 ? 36.071 -9.441 -34.585 1.00 84.94 246 ASP A N 1
ATOM 1898 C CA . ASP A 1 246 ? 36.155 -8.002 -34.891 1.00 84.94 246 ASP A CA 1
ATOM 1899 C C . ASP A 1 246 ? 35.085 -7.573 -35.912 1.00 84.94 246 ASP A C 1
ATOM 1901 O O . ASP A 1 246 ? 34.322 -6.658 -35.634 1.00 84.94 246 ASP A O 1
ATOM 1905 N N . ASP A 1 247 ? 34.907 -8.329 -37.004 1.00 86.38 247 ASP A N 1
ATOM 1906 C CA . ASP A 1 247 ? 33.884 -8.040 -38.026 1.00 86.38 247 ASP A CA 1
ATOM 1907 C C . ASP A 1 247 ? 32.453 -7.959 -37.446 1.00 86.38 247 ASP A C 1
ATOM 1909 O O . ASP A 1 247 ? 31.623 -7.188 -37.914 1.00 86.38 247 ASP A O 1
ATOM 1913 N N . ALA A 1 248 ? 32.148 -8.756 -36.415 1.00 84.31 248 ALA A N 1
ATOM 1914 C CA . ALA A 1 248 ? 30.834 -8.748 -35.774 1.00 84.31 248 ALA A CA 1
ATOM 1915 C C . ALA A 1 248 ? 30.691 -7.619 -34.742 1.00 84.31 248 ALA A C 1
ATOM 1917 O O . ALA A 1 248 ? 29.573 -7.190 -34.471 1.00 84.31 248 ALA A O 1
ATOM 1918 N N . LEU A 1 249 ? 31.795 -7.161 -34.142 1.00 87.12 249 LEU A N 1
ATOM 1919 C CA . LEU A 1 249 ? 31.789 -5.949 -33.323 1.00 87.12 249 LEU A CA 1
ATOM 1920 C C . LEU A 1 249 ? 31.594 -4.715 -34.200 1.00 87.12 249 LEU A C 1
ATOM 1922 O O . LEU A 1 249 ? 30.750 -3.896 -33.856 1.00 87.12 249 LEU A O 1
ATOM 1926 N N . ASP A 1 250 ? 32.274 -4.639 -35.345 1.00 90.25 250 ASP A N 1
ATOM 1927 C CA . ASP A 1 250 ? 32.136 -3.541 -36.306 1.00 90.25 250 ASP A CA 1
ATOM 1928 C C . ASP A 1 250 ? 30.683 -3.412 -36.806 1.00 90.25 250 ASP A C 1
ATOM 1930 O O . ASP A 1 250 ? 30.138 -2.313 -36.839 1.00 90.25 250 ASP A O 1
ATOM 1934 N N . GLU A 1 251 ? 30.010 -4.528 -37.124 1.00 91.50 251 GLU A N 1
ATOM 1935 C CA . GLU A 1 251 ? 28.585 -4.521 -37.511 1.00 91.50 251 GLU A CA 1
ATOM 1936 C C . GLU A 1 251 ? 27.659 -4.037 -36.378 1.00 91.50 251 GLU A C 1
ATOM 1938 O O . GLU A 1 251 ? 26.645 -3.381 -36.630 1.00 91.50 251 GLU A O 1
ATOM 1943 N N . VAL A 1 252 ? 27.985 -4.363 -35.121 1.00 89.38 252 VAL A N 1
ATOM 1944 C CA . VAL A 1 252 ? 27.228 -3.888 -33.954 1.00 89.38 252 VAL A CA 1
ATOM 1945 C C . VAL A 1 252 ? 27.471 -2.398 -33.723 1.00 89.38 252 VAL A C 1
ATOM 1947 O O . VAL A 1 252 ? 26.506 -1.674 -33.490 1.00 89.38 252 VAL A O 1
ATOM 1950 N N . GLU A 1 253 ? 28.718 -1.931 -33.811 1.00 92.00 253 GLU A N 1
ATOM 1951 C CA . GLU A 1 253 ? 29.062 -0.506 -33.717 1.00 92.00 253 GLU A CA 1
ATOM 1952 C C . GLU A 1 253 ? 28.379 0.301 -34.826 1.00 92.00 253 GLU A C 1
ATOM 1954 O O . GLU A 1 253 ? 27.732 1.296 -34.523 1.00 92.00 253 GLU A O 1
ATOM 1959 N N . GLU A 1 254 ? 28.398 -0.162 -36.081 1.00 93.19 254 GLU A N 1
ATOM 1960 C CA . GLU A 1 254 ? 27.730 0.521 -37.200 1.00 93.19 254 GLU A CA 1
ATOM 1961 C C . GLU A 1 254 ? 26.213 0.654 -36.972 1.00 93.19 254 GLU A C 1
ATOM 1963 O O . GLU A 1 254 ? 25.617 1.699 -37.253 1.00 93.19 254 GLU A O 1
ATOM 1968 N N . ALA A 1 255 ? 25.575 -0.381 -36.416 1.00 88.94 255 ALA A N 1
ATOM 1969 C CA . ALA A 1 255 ? 24.162 -0.324 -36.061 1.00 88.94 255 ALA A CA 1
ATOM 1970 C C . ALA A 1 255 ? 23.889 0.664 -34.913 1.00 88.94 255 ALA A C 1
ATOM 1972 O O . ALA A 1 255 ? 22.911 1.411 -34.968 1.00 88.94 255 ALA A O 1
ATOM 1973 N N . LEU A 1 256 ? 24.732 0.683 -33.878 1.00 89.19 256 LEU A N 1
ATOM 1974 C CA . LEU A 1 256 ? 24.590 1.596 -32.739 1.00 89.19 256 LEU A CA 1
ATOM 1975 C C . LEU A 1 256 ? 24.853 3.055 -33.145 1.00 89.19 256 LEU A C 1
ATOM 1977 O O . LEU A 1 256 ? 24.068 3.929 -32.777 1.00 89.19 256 LEU A O 1
ATOM 1981 N N . ASP A 1 257 ? 25.871 3.305 -33.970 1.00 90.38 257 ASP A N 1
ATOM 1982 C CA . ASP A 1 257 ? 26.179 4.611 -34.564 1.00 90.38 257 ASP A CA 1
ATOM 1983 C C . ASP A 1 257 ? 24.993 5.156 -35.364 1.00 90.38 257 ASP A C 1
ATOM 1985 O O . ASP A 1 257 ? 24.660 6.340 -35.264 1.00 90.38 257 ASP A O 1
ATOM 1989 N N . PHE A 1 258 ? 24.316 4.299 -36.138 1.00 86.81 258 PHE A N 1
ATOM 1990 C CA . PHE A 1 258 ? 23.117 4.689 -36.878 1.00 86.81 258 PHE A CA 1
ATOM 1991 C C . PHE A 1 258 ? 22.033 5.230 -35.935 1.00 86.81 258 PHE A C 1
ATOM 1993 O O . PHE A 1 258 ? 21.551 6.345 -36.136 1.00 86.81 258 PHE A O 1
ATOM 2000 N N . TYR A 1 259 ? 21.686 4.495 -34.876 1.00 80.38 259 TYR A N 1
ATOM 2001 C CA . TYR A 1 259 ? 20.661 4.942 -33.927 1.00 80.38 259 TYR A CA 1
ATOM 2002 C C . TYR A 1 259 ? 21.091 6.171 -33.111 1.00 80.38 259 TYR A C 1
ATOM 2004 O O . TYR A 1 259 ? 20.270 7.061 -32.884 1.00 80.38 259 TYR A O 1
ATOM 2012 N N . GLN A 1 260 ? 22.369 6.278 -32.736 1.00 83.75 260 GLN A N 1
ATOM 2013 C CA . GLN A 1 260 ? 22.911 7.482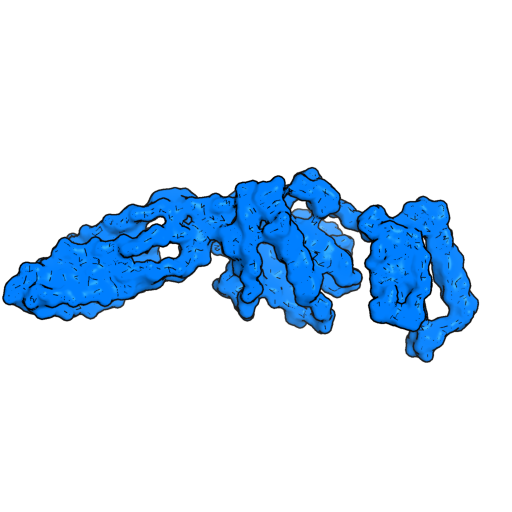 -32.096 1.00 83.75 260 GLN A CA 1
ATOM 2014 C C . GLN A 1 260 ? 22.797 8.704 -33.017 1.00 83.75 260 GLN A C 1
ATOM 2016 O O . GLN A 1 260 ? 22.411 9.786 -32.575 1.00 83.75 260 GLN A O 1
ATOM 2021 N N . SER A 1 261 ? 23.055 8.537 -34.319 1.00 84.56 261 SER A N 1
ATOM 2022 C CA . SER A 1 261 ? 22.964 9.619 -35.309 1.00 84.56 261 SER A CA 1
ATOM 2023 C C . SER A 1 261 ? 21.538 10.121 -35.552 1.00 84.56 261 SER A C 1
ATOM 2025 O O . SER A 1 261 ? 21.346 11.303 -35.842 1.00 84.56 261 SER A O 1
ATOM 2027 N N . GLU A 1 262 ? 20.540 9.255 -35.365 1.00 82.19 262 GLU A N 1
ATOM 2028 C CA . GLU A 1 262 ? 19.118 9.615 -35.407 1.00 82.19 262 GLU A CA 1
ATOM 2029 C C . GLU A 1 262 ? 18.653 10.296 -34.104 1.00 82.19 262 GLU A C 1
ATOM 2031 O O . GLU A 1 262 ? 17.483 10.651 -33.968 1.00 82.19 262 GLU A O 1
ATOM 2036 N N . GLY A 1 263 ? 19.568 10.512 -33.150 1.00 71.50 263 GLY A N 1
ATOM 2037 C CA . GLY A 1 263 ? 19.281 11.143 -31.866 1.00 71.50 263 GLY A CA 1
ATOM 2038 C C . GLY A 1 263 ? 18.538 10.229 -30.899 1.00 71.50 263 GLY A C 1
ATOM 2039 O O . GLY A 1 263 ? 17.915 10.736 -29.971 1.00 71.50 263 GLY A O 1
ATOM 2040 N N . ALA A 1 264 ? 18.578 8.909 -31.117 1.00 66.31 264 ALA A N 1
ATOM 2041 C CA . ALA A 1 264 ? 17.883 7.965 -30.255 1.00 66.31 264 ALA A CA 1
ATOM 2042 C C . ALA A 1 264 ? 18.557 7.869 -28.878 1.00 66.31 264 ALA A C 1
ATOM 2044 O O . ALA A 1 264 ? 17.863 7.955 -27.880 1.00 66.31 264 ALA A O 1
ATOM 2045 N N . PHE A 1 265 ? 19.886 7.713 -28.800 1.00 73.88 265 PHE A N 1
ATOM 2046 C CA . PHE A 1 265 ? 20.638 7.611 -27.535 1.00 73.88 265 PHE A CA 1
ATOM 2047 C C . PHE A 1 265 ? 22.149 7.776 -27.747 1.00 73.88 265 PHE A C 1
ATOM 2049 O O . PHE A 1 265 ? 22.639 7.542 -28.847 1.00 73.88 265 PHE A O 1
ATOM 2056 N N . GLU A 1 266 ? 22.914 8.100 -26.699 1.00 83.06 266 GLU A N 1
ATOM 2057 C CA . GLU A 1 266 ? 24.381 7.954 -26.712 1.00 83.06 266 GLU A CA 1
ATOM 2058 C C . GLU A 1 266 ? 24.790 6.542 -26.282 1.00 83.06 266 GLU A C 1
ATOM 2060 O O . GLU A 1 266 ? 24.117 5.928 -25.455 1.00 83.06 266 GLU A O 1
ATOM 2065 N N . TYR A 1 267 ? 25.919 6.014 -26.759 1.00 87.12 267 TYR A N 1
ATOM 2066 C CA . TYR A 1 267 ? 26.364 4.686 -26.327 1.00 87.12 267 TYR A CA 1
ATOM 2067 C C . TYR A 1 267 ? 27.863 4.559 -26.074 1.00 87.12 267 TYR A C 1
ATOM 2069 O O . TYR A 1 267 ? 28.674 5.366 -26.524 1.00 87.12 267 TYR A O 1
ATOM 2077 N N . ALA A 1 268 ? 28.230 3.510 -25.336 1.00 87.94 268 ALA A N 1
ATOM 2078 C CA . ALA A 1 268 ? 29.611 3.059 -25.218 1.00 87.94 268 ALA A CA 1
ATOM 2079 C C . ALA A 1 268 ? 29.694 1.531 -25.170 1.00 87.94 268 ALA A C 1
ATOM 2081 O O . ALA A 1 268 ? 28.885 0.873 -24.514 1.00 87.94 268 ALA A O 1
ATOM 2082 N N . LEU A 1 269 ? 30.710 0.952 -25.808 1.00 88.69 269 LEU A N 1
ATOM 2083 C CA . LEU A 1 269 ? 31.039 -0.455 -25.601 1.00 88.69 269 LEU A CA 1
ATOM 2084 C C . LEU A 1 269 ? 31.903 -0.631 -24.351 1.00 88.69 269 LEU A C 1
ATOM 2086 O O . LEU A 1 269 ? 32.854 0.117 -24.111 1.00 88.69 269 LEU A O 1
ATOM 2090 N N . VAL A 1 270 ? 31.588 -1.649 -23.554 1.00 87.50 270 VAL A N 1
ATOM 2091 C CA . VAL A 1 270 ? 32.317 -1.995 -22.333 1.00 87.50 270 VAL A CA 1
ATOM 2092 C C . VAL A 1 270 ? 32.834 -3.429 -22.370 1.00 87.50 270 VAL A C 1
ATOM 2094 O O . VAL A 1 270 ? 32.229 -4.350 -22.923 1.00 87.50 270 VAL A O 1
ATOM 2097 N N . ASN A 1 271 ? 33.979 -3.632 -21.724 1.00 83.88 271 ASN A N 1
ATOM 2098 C CA . ASN A 1 271 ? 34.707 -4.899 -21.764 1.00 83.88 271 ASN A CA 1
ATOM 2099 C C . ASN A 1 271 ? 34.156 -5.963 -20.805 1.00 83.88 271 ASN A C 1
ATOM 2101 O O . ASN A 1 271 ? 34.601 -7.109 -20.854 1.00 83.88 271 ASN A O 1
ATOM 2105 N N . SER A 1 272 ? 33.215 -5.608 -19.927 1.00 80.31 272 SER A N 1
ATOM 2106 C CA . SER A 1 272 ? 32.6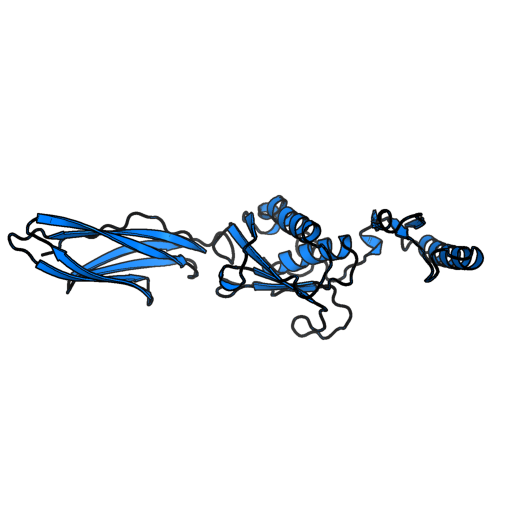20 -6.545 -18.979 1.00 80.31 272 SER A CA 1
ATOM 2107 C C . SER A 1 272 ? 31.110 -6.366 -18.876 1.00 80.31 272 SER A C 1
ATOM 2109 O O . SER A 1 272 ? 30.588 -5.258 -18.973 1.00 80.31 272 SER A O 1
ATOM 2111 N N . ALA A 1 273 ? 30.412 -7.473 -18.621 1.00 77.62 273 ALA A N 1
ATOM 2112 C CA . ALA A 1 273 ? 28.977 -7.450 -18.356 1.00 77.62 273 ALA A CA 1
ATOM 2113 C C . ALA A 1 273 ? 28.622 -6.653 -17.089 1.00 77.62 273 ALA A C 1
ATOM 2115 O O . ALA A 1 273 ? 27.519 -6.134 -17.001 1.00 77.62 273 ALA A O 1
ATOM 2116 N N . ALA A 1 274 ? 29.541 -6.551 -16.121 1.00 71.12 274 ALA A N 1
ATOM 2117 C CA . ALA A 1 274 ? 29.323 -5.779 -14.897 1.00 71.12 274 ALA A CA 1
ATOM 2118 C C . ALA A 1 274 ? 29.329 -4.265 -15.157 1.00 71.12 274 ALA A C 1
ATOM 2120 O O . ALA A 1 274 ? 28.681 -3.513 -14.438 1.00 71.12 274 ALA A O 1
ATOM 2121 N N . ASP A 1 275 ? 30.030 -3.828 -16.203 1.00 74.94 275 ASP A N 1
ATOM 2122 C CA . ASP A 1 275 ? 30.106 -2.424 -16.598 1.00 74.94 275 ASP A CA 1
ATOM 2123 C C . ASP A 1 275 ? 28.998 -2.035 -17.591 1.00 74.94 275 ASP A C 1
ATOM 2125 O O . ASP A 1 275 ? 28.907 -0.868 -17.971 1.00 74.94 275 ASP A O 1
ATOM 2129 N N . ALA A 1 276 ? 28.163 -2.983 -18.030 1.00 78.94 276 ALA A N 1
ATOM 2130 C CA . ALA A 1 276 ? 27.050 -2.723 -18.939 1.00 78.94 276 ALA A CA 1
ATOM 2131 C C . ALA A 1 276 ? 25.837 -2.227 -18.145 1.00 78.94 276 ALA A C 1
ATOM 2133 O O . ALA A 1 276 ? 25.227 -2.974 -17.383 1.00 78.94 276 ALA A O 1
ATOM 2134 N N . HIS A 1 277 ? 25.519 -0.948 -18.301 1.00 66.38 277 HIS A N 1
ATOM 2135 C CA . HIS A 1 277 ? 24.415 -0.266 -17.634 1.00 66.38 277 HIS A CA 1
ATOM 2136 C C . HIS A 1 277 ? 24.013 0.979 -18.427 1.00 66.38 277 HIS A C 1
ATOM 2138 O O . HIS A 1 277 ? 24.747 1.451 -19.295 1.00 66.38 277 HIS A O 1
ATOM 2144 N N . TYR A 1 278 ? 22.848 1.519 -18.106 1.00 70.62 278 TYR A N 1
ATOM 2145 C CA . TYR A 1 278 ? 22.421 2.836 -18.561 1.00 70.62 278 TYR A CA 1
ATOM 2146 C C . TYR A 1 278 ? 23.040 3.906 -17.648 1.00 70.62 278 TYR A C 1
ATOM 2148 O O . TYR A 1 278 ? 23.186 3.654 -16.449 1.00 70.62 278 TYR A O 1
ATOM 2156 N N . THR A 1 279 ? 23.405 5.068 -18.191 1.00 56.38 279 THR A N 1
ATOM 2157 C CA . THR A 1 279 ? 23.872 6.247 -17.438 1.00 56.38 279 THR A CA 1
ATOM 2158 C C . THR A 1 279 ? 23.115 7.505 -17.811 1.00 56.38 279 THR A C 1
ATOM 2160 O O . THR A 1 279 ? 22.812 7.687 -19.015 1.00 56.38 279 THR A O 1
#